Protein AF-0000000082581586 (afdb_homodimer)

Foldseek 3Di:
DDPPCVVCVLVVLLCVLCVDPLLLVVQVVQVVVVWDFLVVSCVVVVDDSVVSVVSVVSCVVSVQKDWDDDPPTTIIHGDDPVVVVVSCVVPVD/DDPPCVVCVLVVLLCVLCVDPLLLVVQVVQVVVVWDFLVVSCVVVVDDSVVSVVSVVSCVVSVQKDWDDDPPTTIIHGDDPVVVVVSCVVPVD

InterPro domains:
  IPR001845 HTH ArsR-type DNA-binding domain [PR00778] (15-30)
  IPR001845 HTH ArsR-type DNA-binding domain [PR00778] (48-63)
  IPR001845 HTH ArsR-type DNA-binding domain [PR00778] (63-78)
  IPR001845 HTH ArsR-type DNA-binding domain [PS50987] (3-93)
  IPR001845 HTH ArsR-type DNA-binding domain [SM00418] (13-92)
  IPR011991 ArsR-like helix-turn-helix domain [cd00090] (15-92)
  IPR036388 Winged helix-like DNA-binding domain superfamily [G3DSA:1.10.10.10] (2-93)
  IPR036390 Winged helix DNA-binding domain superfamily [SSF46785] (7-91)
  IPR051011 Metal-responsive transcriptional regulator [PTHR43132] (7-91)

Radius of gyration: 18.27 Å; Cα contacts (8 Å, |Δi|>4): 268; chains: 2; bounding box: 28×52×46 Å

Organism: NCBI:txid2716538

Sequence (186 aa):
MDKDFSKYNESAELLKVLAHPVRLCIVRGLLENGGCNVSHMQDCLDIPQSTISQHLQRLRSAGIVEGNRNGLEIYYTVSNEKVIRIIKELFDNMDKDFSKYNESAELLKVLAHPVRLCIVRGLLENGGCNVSHMQDCLDIPQSTISQHLQRLRSAGIVEGNRNGLEIYYTVSNEKVIRIIKELFDN

Secondary structure (DSSP, 8-state):
--S-GGGGHHHHHHHHHH-SHHHHHHHHHHHHHT-EEHHHHHHHH-S-HHHHHHHHHHHHHTTSEEEEEETTEEEEEE--HHHHHHHHHHHT-/--S-GGGGHHHHHHHHHH-SHHHHHHHHHHHHHT-EEHHHHHHHH-S-HHHHHHHHHHHHHTTSEEEEEETTEEEEEE--HHHHHHHHHHHT-

Solvent-accessible surface area (backbone atoms only — not comparable to full-atom values): 9992 Å² total; per-residue (Å²): 96,73,60,63,44,72,78,30,41,66,58,14,50,50,30,42,67,46,31,31,30,65,50,42,46,49,54,51,33,22,60,76,60,71,28,49,36,65,68,58,48,31,73,41,50,73,50,59,62,71,57,52,49,52,50,49,50,54,35,35,75,65,52,41,33,43,74,42,78,54,90,95,41,51,39,32,32,75,65,30,68,60,56,53,53,42,51,40,51,71,68,74,98,97,74,61,62,44,71,78,30,44,64,59,15,50,48,30,43,66,47,32,30,29,65,50,42,45,50,52,50,35,24,61,76,60,72,28,50,36,66,69,59,48,31,74,42,51,74,50,61,62,70,57,52,50,50,52,49,49,52,36,35,75,65,52,41,32,42,72,43,78,54,89,97,40,50,38,33,31,75,66,30,68,61,56,54,53,41,49,39,51,70,70,75,98

Nearest PDB structures (foldseek):
  1u2w-assembly2_C  TM=9.405E-01  e=2.078E-05  Staphylococcus aureus
  2kko-assembly1_B  TM=8.777E-01  e=7.321E-06  Mycobacterium tuberculosis variant bovis
  3f72-assembly1_B  TM=8.541E-01  e=9.503E-06  Staphylococcus aureus
  3gw2-assembly1_A-2  TM=8.755E-01  e=1.500E-05  Mycobacterium tuberculosis variant bovis AF2122/97
  1u2w-assembly1_B  TM=8.603E-01  e=2.368E-05  Staphylococcus aureus

Structure (mmCIF, N/CA/C/O backbone):
data_AF-0000000082581586-model_v1
#
loop_
_entity.id
_entity.type
_entity.pdbx_description
1 polymer 'Winged helix-turn-helix transcriptional regulator'
#
loop_
_atom_site.group_PDB
_atom_site.id
_atom_site.type_symbol
_atom_site.label_atom_id
_atom_site.label_alt_id
_atom_site.label_comp_id
_atom_site.label_asym_id
_atom_site.label_entity_id
_atom_site.label_seq_id
_atom_site.pdbx_PDB_ins_code
_atom_site.Cartn_x
_atom_site.Cartn_y
_atom_site.Cartn_z
_atom_site.occupancy
_atom_site.B_iso_or_equiv
_atom_site.auth_seq_id
_atom_site.auth_comp_id
_atom_site.auth_asym_id
_atom_site.auth_atom_id
_atom_site.pdbx_PDB_model_num
ATOM 1 N N . MET A 1 1 ? 2.344 20.844 -0.016 1 60.38 1 MET A N 1
ATOM 2 C CA . MET A 1 1 ? 1.322 19.859 -0.379 1 60.38 1 MET A CA 1
ATOM 3 C C . MET A 1 1 ? 0.52 20.344 -1.586 1 60.38 1 MET A C 1
ATOM 5 O O . MET A 1 1 ? 0.178 21.516 -1.686 1 60.38 1 MET A O 1
ATOM 9 N N . ASP A 1 2 ? 0.656 19.609 -2.668 1 63.53 2 ASP A N 1
ATOM 10 C CA . ASP A 1 2 ? -0.061 20.047 -3.867 1 63.53 2 ASP A CA 1
ATOM 11 C C . ASP A 1 2 ? -1.488 19.5 -3.875 1 63.53 2 ASP A C 1
ATOM 13 O O . ASP A 1 2 ? -1.736 18.391 -3.416 1 63.53 2 ASP A O 1
ATOM 17 N N . LYS A 1 3 ? -2.426 20.344 -4.109 1 70.69 3 LYS A N 1
ATOM 18 C CA . LYS A 1 3 ? -3.865 20.094 -4.145 1 70.69 3 LYS A CA 1
ATOM 19 C C . LYS A 1 3 ? -4.234 19.172 -5.297 1 70.69 3 LYS A C 1
ATOM 21 O O . LYS A 1 3 ? -5.383 18.734 -5.406 1 70.69 3 LYS A O 1
ATOM 26 N N . ASP A 1 4 ? -3.203 18.938 -6.066 1 82.31 4 ASP A N 1
ATOM 27 C CA . ASP A 1 4 ? -3.523 18.047 -7.18 1 82.31 4 ASP A CA 1
ATOM 28 C C . ASP A 1 4 ? -3.33 16.594 -6.785 1 82.31 4 ASP A C 1
ATOM 30 O O . ASP A 1 4 ? -2.281 16 -7.059 1 82.31 4 ASP A O 1
ATOM 34 N N . PHE A 1 5 ? -4.488 15.984 -6.254 1 85.38 5 PHE A N 1
ATOM 35 C CA . PHE A 1 5 ? -4.445 14.617 -5.738 1 85.38 5 PHE A CA 1
ATOM 36 C C . PHE A 1 5 ? -4.355 13.609 -6.879 1 85.38 5 PHE A C 1
ATOM 38 O O . PHE A 1 5 ? -4.051 12.438 -6.652 1 85.38 5 PHE A O 1
ATOM 45 N N . SER A 1 6 ? -4.574 14.086 -8.062 1 87.06 6 SER A N 1
ATOM 46 C CA . SER A 1 6 ? -4.574 13.172 -9.195 1 87.06 6 SER A CA 1
ATOM 47 C C . SER A 1 6 ? -3.197 12.562 -9.422 1 87.06 6 SER A C 1
ATOM 49 O O . SER A 1 6 ? -3.08 11.461 -9.961 1 87.06 6 SER A O 1
ATOM 51 N N . LYS A 1 7 ? -2.211 13.242 -8.977 1 90.12 7 LYS A N 1
ATOM 52 C CA . LYS A 1 7 ? -0.853 12.734 -9.156 1 90.12 7 LYS A CA 1
ATOM 53 C C . LYS A 1 7 ? -0.597 11.516 -8.281 1 90.12 7 LYS A C 1
ATOM 55 O O . LYS A 1 7 ? 0.355 10.766 -8.516 1 90.12 7 LYS A O 1
ATOM 60 N N . TYR A 1 8 ? -1.507 11.359 -7.297 1 94.25 8 TYR A N 1
ATOM 61 C CA . TYR A 1 8 ? -1.312 10.281 -6.34 1 94.25 8 TYR A CA 1
ATOM 62 C C . TYR A 1 8 ? -2.184 9.078 -6.688 1 94.25 8 TYR A C 1
ATOM 64 O O . TYR A 1 8 ? -2.066 8.016 -6.066 1 94.25 8 TYR A O 1
ATOM 72 N N . ASN A 1 9 ? -2.998 9.156 -7.688 1 95.25 9 ASN A N 1
ATOM 73 C CA . ASN A 1 9 ? -3.99 8.133 -8 1 95.25 9 ASN A CA 1
ATOM 74 C C . ASN A 1 9 ? -3.332 6.816 -8.398 1 95.25 9 ASN A C 1
ATOM 76 O O . ASN A 1 9 ? -3.754 5.75 -7.953 1 95.25 9 ASN A O 1
ATOM 80 N N . GLU A 1 10 ? -2.385 6.961 -9.195 1 94.62 10 GLU A N 1
ATOM 81 C CA . GLU A 1 10 ? -1.723 5.75 -9.672 1 94.62 10 GLU A CA 1
ATOM 82 C C . GLU A 1 10 ? -1.057 5.004 -8.516 1 94.62 10 GLU A C 1
ATOM 84 O O . GLU A 1 10 ? -1.183 3.781 -8.406 1 94.62 10 GLU A O 1
ATOM 89 N N . SER A 1 11 ? -0.369 5.758 -7.676 1 96.06 11 SER A N 1
ATOM 90 C CA . SER A 1 11 ? 0.289 5.16 -6.52 1 96.06 11 SER A CA 1
ATOM 91 C C . SER A 1 11 ? -0.729 4.574 -5.547 1 96.06 11 SER A C 1
ATOM 93 O O . SER A 1 11 ? -0.52 3.49 -4.996 1 96.06 11 SER A O 1
ATOM 95 N N . ALA A 1 12 ? -1.816 5.281 -5.359 1 97.44 12 ALA A N 1
ATOM 96 C CA . ALA A 1 12 ? -2.869 4.793 -4.477 1 97.44 12 ALA A CA 1
ATOM 97 C C . ALA A 1 12 ? -3.457 3.484 -4.992 1 97.44 12 ALA A C 1
ATOM 99 O O . ALA A 1 12 ? -3.684 2.551 -4.219 1 97.44 12 ALA A O 1
ATOM 100 N N . GLU A 1 13 ? -3.668 3.412 -6.234 1 97.19 13 GLU A N 1
ATOM 101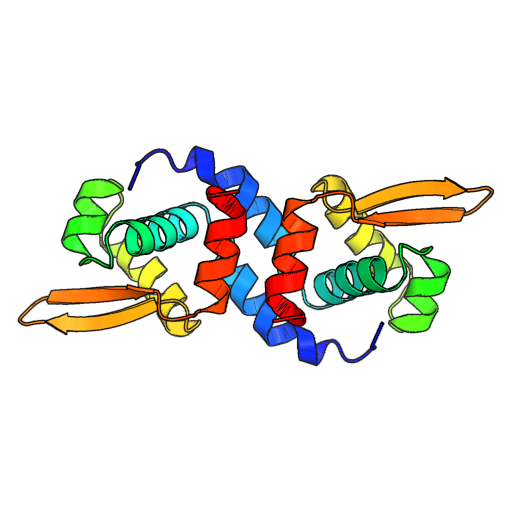 C CA . GLU A 1 13 ? -4.215 2.197 -6.828 1 97.19 13 GLU A CA 1
ATOM 102 C C . GLU A 1 13 ? -3.238 1.032 -6.699 1 97.19 13 GLU A C 1
ATOM 104 O O . GLU A 1 13 ? -3.639 -0.088 -6.379 1 97.19 13 GLU A O 1
ATOM 109 N N . LEU A 1 14 ? -2.01 1.3 -6.969 1 97.44 14 LEU A N 1
ATOM 110 C CA . LEU A 1 14 ? -0.965 0.289 -6.836 1 97.44 14 LEU A CA 1
ATOM 111 C C . LEU A 1 14 ? -0.952 -0.295 -5.426 1 97.44 14 LEU A C 1
ATOM 113 O O . LEU A 1 14 ? -0.955 -1.516 -5.254 1 97.44 14 LEU A O 1
ATOM 117 N N . LEU A 1 15 ? -0.984 0.606 -4.457 1 98.19 15 LEU A N 1
ATOM 118 C CA . LEU A 1 15 ? -0.977 0.175 -3.064 1 98.19 15 LEU A CA 1
ATOM 119 C C . LEU A 1 15 ? -2.26 -0.576 -2.721 1 98.19 15 LEU A C 1
ATOM 121 O O . LEU A 1 15 ? -2.23 -1.549 -1.964 1 98.19 15 LEU A O 1
ATOM 125 N N . LYS A 1 16 ? -3.334 -0.118 -3.26 1 98.19 16 LYS A N 1
ATOM 126 C CA . LYS A 1 16 ? -4.621 -0.76 -3.021 1 98.19 16 LYS A CA 1
ATOM 127 C C . LYS A 1 16 ? -4.602 -2.219 -3.465 1 98.19 16 LYS A C 1
ATOM 129 O O . LYS A 1 16 ? -5.062 -3.102 -2.738 1 98.19 16 LYS A O 1
ATOM 134 N N . VAL A 1 17 ? -4.086 -2.467 -4.562 1 98.44 17 VAL A N 1
ATOM 135 C CA . VAL A 1 17 ? -4.039 -3.818 -5.109 1 98.44 17 VAL A CA 1
ATOM 136 C C . VAL A 1 17 ? -3.072 -4.676 -4.297 1 98.44 17 VAL A C 1
ATOM 138 O O . VAL A 1 17 ? -3.344 -5.848 -4.035 1 98.44 17 VAL A O 1
ATOM 141 N N . LEU A 1 18 ? -2.006 -4.121 -3.826 1 98.19 18 LEU A N 1
ATOM 142 C CA . LEU A 1 18 ? -0.993 -4.844 -3.064 1 98.19 18 LEU A CA 1
ATOM 143 C C . LEU A 1 18 ? -1.478 -5.125 -1.646 1 98.19 18 LEU A C 1
ATOM 145 O O . LEU A 1 18 ? -0.959 -6.02 -0.976 1 98.19 18 LEU A O 1
ATOM 149 N N . ALA A 1 19 ? -2.467 -4.281 -1.214 1 98.31 19 ALA A N 1
ATOM 150 C CA . ALA A 1 19 ? -2.877 -4.285 0.188 1 98.31 19 ALA A CA 1
ATOM 151 C C . ALA A 1 19 ? -3.75 -5.5 0.499 1 98.31 19 ALA A C 1
ATOM 153 O O . ALA A 1 19 ? -4.887 -5.355 0.956 1 98.31 19 ALA A O 1
ATOM 154 N N . HIS A 1 20 ? -3.262 -6.605 0.336 1 97.5 20 HIS A N 1
ATOM 155 C CA . HIS A 1 20 ? -3.867 -7.914 0.572 1 97.5 20 HIS A CA 1
ATOM 156 C C . HIS A 1 20 ? -2.818 -8.945 0.969 1 97.5 20 HIS A C 1
ATOM 158 O O . HIS A 1 20 ? -1.812 -9.109 0.275 1 97.5 20 HIS A O 1
ATOM 164 N N . PRO A 1 21 ? -3.049 -9.641 2.094 1 96.31 21 PRO A N 1
ATOM 165 C CA . PRO A 1 21 ? -2.008 -10.539 2.598 1 96.31 21 PRO A CA 1
ATOM 166 C C . PRO A 1 21 ? -1.616 -11.617 1.589 1 96.31 21 PRO A C 1
ATOM 168 O O . PRO A 1 21 ? -0.427 -11.891 1.403 1 96.31 21 PRO A O 1
ATOM 171 N N . VAL A 1 22 ? -2.555 -12.188 0.943 1 95.06 22 VAL A N 1
ATOM 172 C CA . VAL A 1 22 ? -2.285 -13.25 -0.018 1 95.06 22 VAL A CA 1
ATOM 173 C C . VAL A 1 22 ? -1.51 -12.688 -1.208 1 95.06 22 VAL A C 1
ATOM 175 O O . VAL A 1 22 ? -0.556 -13.312 -1.685 1 95.06 22 VAL A O 1
ATOM 178 N N . ARG A 1 23 ? -1.917 -11.539 -1.644 1 97.06 23 ARG A N 1
ATOM 179 C CA . ARG A 1 23 ? -1.232 -10.938 -2.785 1 97.06 23 ARG A CA 1
ATOM 180 C C . ARG A 1 23 ? 0.194 -10.539 -2.418 1 97.06 23 ARG A C 1
ATOM 182 O O . ARG A 1 23 ? 1.106 -10.656 -3.24 1 97.06 23 ARG A O 1
ATOM 189 N N . LEU A 1 24 ? 0.346 -10.047 -1.252 1 96.62 24 LEU A N 1
ATOM 190 C CA . LEU A 1 24 ? 1.703 -9.766 -0.795 1 96.62 24 LEU A CA 1
ATOM 191 C C . LEU A 1 24 ? 2.547 -11.039 -0.777 1 96.62 24 LEU A C 1
ATOM 193 O O . LEU A 1 24 ? 3.709 -11.023 -1.185 1 96.62 24 LEU A O 1
ATOM 197 N N . CYS A 1 25 ? 1.987 -12.086 -0.293 1 95 25 CYS A N 1
ATOM 198 C CA . CYS A 1 25 ? 2.66 -13.383 -0.25 1 95 25 CYS A CA 1
ATOM 199 C C . CYS A 1 25 ? 3.041 -13.844 -1.65 1 95 25 CYS A C 1
ATOM 201 O O . CYS A 1 25 ? 4.176 -14.266 -1.883 1 95 25 CYS A O 1
ATOM 203 N N . ILE A 1 26 ? 2.139 -13.711 -2.533 1 95.62 26 ILE A N 1
ATOM 204 C CA . ILE A 1 26 ? 2.359 -14.125 -3.916 1 95.62 26 ILE A CA 1
ATOM 205 C C . ILE A 1 26 ? 3.498 -13.305 -4.52 1 95.62 26 ILE A C 1
ATOM 207 O O . ILE A 1 26 ? 4.438 -13.859 -5.09 1 95.62 26 ILE A O 1
ATOM 211 N N . VAL A 1 27 ? 3.434 -12.039 -4.395 1 96.88 27 VAL A N 1
ATOM 212 C CA . VAL A 1 27 ? 4.414 -11.141 -5 1 96.88 27 VAL A CA 1
ATOM 213 C C . VAL A 1 27 ? 5.793 -11.406 -4.402 1 96.88 27 VAL A C 1
ATOM 215 O O . VAL A 1 27 ? 6.785 -11.508 -5.133 1 96.88 27 VAL A O 1
ATOM 218 N N . ARG A 1 28 ? 5.82 -11.523 -3.148 1 95.25 28 ARG A N 1
ATOM 219 C CA . ARG A 1 28 ? 7.098 -11.812 -2.5 1 95.25 28 ARG A CA 1
ATOM 220 C C . ARG A 1 28 ? 7.656 -13.156 -2.963 1 95.25 28 ARG A C 1
ATOM 222 O O . ARG A 1 28 ? 8.852 -13.273 -3.244 1 95.25 28 ARG A O 1
ATOM 229 N N . GLY A 1 29 ? 6.824 -14.141 -2.988 1 93.25 29 GLY A N 1
ATOM 230 C CA . GLY A 1 29 ? 7.23 -15.445 -3.473 1 93.25 29 GLY A CA 1
ATOM 231 C C . GLY A 1 29 ? 7.785 -15.414 -4.887 1 93.25 29 GLY A C 1
ATOM 232 O O . GLY A 1 29 ? 8.789 -16.062 -5.18 1 93.25 29 GLY A O 1
ATOM 233 N N . LEU A 1 30 ? 7.121 -14.688 -5.73 1 95.81 30 LEU A N 1
ATOM 234 C CA . LEU A 1 30 ? 7.586 -14.547 -7.105 1 95.81 30 LEU A CA 1
ATOM 235 C C . LEU A 1 30 ? 8.969 -13.906 -7.148 1 95.81 30 LEU A C 1
ATOM 237 O O . LEU A 1 30 ? 9.82 -14.32 -7.941 1 95.81 30 LEU A O 1
ATOM 241 N N . LEU A 1 31 ? 9.172 -12.953 -6.352 1 95 31 LEU A N 1
ATOM 242 C CA . LEU A 1 31 ? 10.461 -12.281 -6.305 1 95 31 LEU A CA 1
ATOM 243 C C . LEU A 1 31 ? 11.555 -13.227 -5.816 1 95 31 LEU A C 1
ATOM 245 O O . LEU A 1 31 ? 12.648 -13.25 -6.371 1 95 31 LEU A O 1
ATOM 249 N N . GLU A 1 32 ? 11.266 -13.953 -4.836 1 92.56 32 GLU A N 1
ATOM 250 C CA . GLU A 1 32 ? 12.242 -14.844 -4.215 1 92.56 32 GLU A CA 1
ATOM 251 C C . GLU A 1 32 ? 12.625 -15.984 -5.156 1 92.56 32 GLU A C 1
ATOM 253 O O . GLU A 1 32 ? 13.766 -16.453 -5.133 1 92.56 32 GLU A O 1
ATOM 258 N N . ASN A 1 33 ? 11.688 -16.359 -6 1 92.25 33 ASN A N 1
ATOM 259 C CA . ASN A 1 33 ? 11.914 -17.531 -6.84 1 92.25 33 ASN A CA 1
ATOM 260 C C . ASN A 1 33 ? 12.203 -17.141 -8.289 1 92.25 33 ASN A C 1
ATOM 262 O O . ASN A 1 33 ? 12.469 -18 -9.125 1 92.25 33 ASN A O 1
ATOM 266 N N . GLY A 1 34 ? 12.148 -15.867 -8.531 1 93.44 34 GLY A N 1
ATOM 267 C CA . GLY A 1 34 ? 12.344 -15.406 -9.898 1 93.44 34 GLY A CA 1
ATOM 268 C C . GLY A 1 34 ? 11.141 -15.648 -10.789 1 93.44 34 GLY A C 1
ATOM 269 O O . GLY A 1 34 ? 11.258 -15.609 -12.016 1 93.44 34 GLY A O 1
ATOM 270 N N . GLY A 1 35 ? 10.086 -16.031 -10.227 1 94.75 35 GLY A N 1
ATOM 271 C CA . GLY A 1 35 ? 8.867 -16.312 -10.969 1 94.75 35 GLY A CA 1
ATOM 272 C C . GLY A 1 35 ? 8.406 -17.75 -10.828 1 94.75 35 GLY A C 1
ATOM 273 O O . GLY A 1 35 ? 9.172 -18.609 -10.367 1 94.75 35 GLY A O 1
ATOM 274 N N . CYS A 1 36 ? 7.176 -17.969 -11.102 1 93.38 36 CYS A N 1
ATOM 275 C CA . CYS A 1 36 ? 6.66 -19.328 -11.109 1 93.38 36 CYS A CA 1
ATOM 276 C C . CYS A 1 36 ? 5.285 -19.391 -11.758 1 93.38 36 CYS A C 1
ATOM 278 O O . CYS A 1 36 ? 4.734 -18.375 -12.156 1 93.38 36 CYS A O 1
ATOM 280 N N . ASN A 1 37 ? 4.812 -20.672 -11.93 1 93.81 37 ASN A N 1
ATOM 281 C CA . ASN A 1 37 ? 3.49 -20.859 -12.523 1 93.81 37 ASN A CA 1
ATOM 282 C C . ASN A 1 37 ? 2.42 -21.062 -11.453 1 93.81 37 ASN A C 1
ATOM 284 O O . ASN A 1 37 ? 2.732 -21.125 -10.258 1 93.81 37 ASN A O 1
ATOM 288 N N . VAL A 1 38 ? 1.129 -21 -11.898 1 92.62 38 VAL A N 1
ATOM 289 C CA . VAL A 1 38 ? -0.018 -21.062 -11 1 92.62 38 VAL A CA 1
ATOM 290 C C . VAL A 1 38 ? 0.022 -22.375 -10.219 1 92.62 38 VAL A C 1
ATOM 292 O O . VAL A 1 38 ? -0.25 -22.391 -9.016 1 92.62 38 VAL A O 1
ATOM 295 N N . SER A 1 39 ? 0.378 -23.469 -10.883 1 89.94 39 SER A N 1
ATOM 296 C CA . SER A 1 39 ? 0.414 -24.766 -10.234 1 89.94 39 SER A CA 1
ATOM 297 C C . SER A 1 39 ? 1.385 -24.781 -9.062 1 89.94 39 SER A C 1
ATOM 299 O O . SER A 1 39 ? 1.07 -25.312 -7.992 1 89.94 39 SER A O 1
ATOM 301 N N . HIS A 1 40 ? 2.467 -24.219 -9.273 1 90.38 40 HIS A N 1
ATOM 302 C CA . HIS A 1 40 ? 3.457 -24.125 -8.203 1 90.38 40 HIS A CA 1
ATOM 303 C C . HIS A 1 40 ? 2.938 -23.281 -7.043 1 90.38 40 HIS A C 1
ATOM 305 O O . HIS A 1 40 ? 3.111 -23.656 -5.879 1 90.38 40 HIS A O 1
ATOM 311 N N . MET A 1 41 ? 2.295 -22.156 -7.332 1 91.56 41 MET A N 1
ATOM 312 C CA . MET A 1 41 ? 1.736 -21.297 -6.297 1 91.56 41 MET A CA 1
ATOM 313 C C . MET A 1 41 ? 0.678 -22.031 -5.484 1 91.56 41 MET A C 1
ATOM 315 O O . MET A 1 41 ? 0.627 -21.906 -4.258 1 91.56 41 MET A O 1
ATOM 319 N N . GLN A 1 42 ? -0.13 -22.766 -6.191 1 89.31 42 GLN A N 1
ATOM 320 C CA . GLN A 1 42 ? -1.193 -23.516 -5.543 1 89.31 42 GLN A CA 1
ATOM 321 C C . GLN A 1 42 ? -0.622 -24.516 -4.543 1 89.31 42 GLN A C 1
ATOM 323 O O . GLN A 1 42 ? -1.134 -24.656 -3.432 1 89.31 42 GLN A O 1
ATOM 328 N N . ASP A 1 43 ? 0.389 -25.203 -4.941 1 86.94 43 ASP A N 1
ATOM 329 C CA . ASP A 1 43 ? 1.04 -26.188 -4.098 1 86.94 43 ASP A CA 1
ATOM 330 C C . ASP A 1 43 ? 1.645 -25.547 -2.852 1 86.94 43 ASP A C 1
ATOM 332 O O . ASP A 1 43 ? 1.645 -26.156 -1.775 1 86.94 43 ASP A O 1
ATOM 336 N N . CYS A 1 44 ? 2.035 -24.297 -3.018 1 85.19 44 CYS A N 1
ATOM 337 C CA . CYS A 1 44 ? 2.736 -23.625 -1.935 1 85.19 44 CYS A CA 1
ATOM 338 C C . CYS A 1 44 ? 1.75 -22.938 -0.989 1 85.19 44 CYS A C 1
ATOM 340 O O . CYS A 1 44 ? 1.945 -22.953 0.228 1 85.19 44 CYS A O 1
ATOM 342 N N . LEU A 1 45 ? 0.691 -22.312 -1.449 1 88.19 45 LEU A N 1
ATOM 343 C CA . LEU A 1 45 ? -0.184 -21.453 -0.664 1 88.19 45 LEU A CA 1
ATOM 344 C C . LEU A 1 45 ? -1.373 -22.234 -0.118 1 88.19 45 LEU A C 1
ATOM 346 O O . LEU A 1 45 ? -2.037 -21.781 0.82 1 88.19 45 LEU A O 1
ATOM 350 N N . ASP A 1 46 ? -1.681 -23.375 -0.606 1 87.75 46 ASP A N 1
ATOM 351 C CA . ASP A 1 46 ? -2.803 -24.219 -0.203 1 87.75 46 ASP A CA 1
ATOM 352 C C . ASP A 1 46 ? -4.125 -23.453 -0.318 1 87.75 46 ASP A C 1
ATOM 354 O O . ASP A 1 46 ? -4.918 -23.438 0.624 1 87.75 46 ASP A O 1
ATOM 358 N N . ILE A 1 47 ? -4.309 -22.672 -1.271 1 89.62 47 ILE A N 1
ATOM 359 C CA . ILE A 1 47 ? -5.543 -21.984 -1.623 1 89.62 47 ILE A CA 1
ATOM 360 C C . ILE A 1 47 ? -6.02 -22.438 -3 1 89.62 47 ILE A C 1
ATOM 362 O O . ILE A 1 47 ? -5.219 -22.906 -3.816 1 89.62 47 ILE A O 1
ATOM 366 N N . PRO A 1 48 ? -7.309 -22.422 -3.1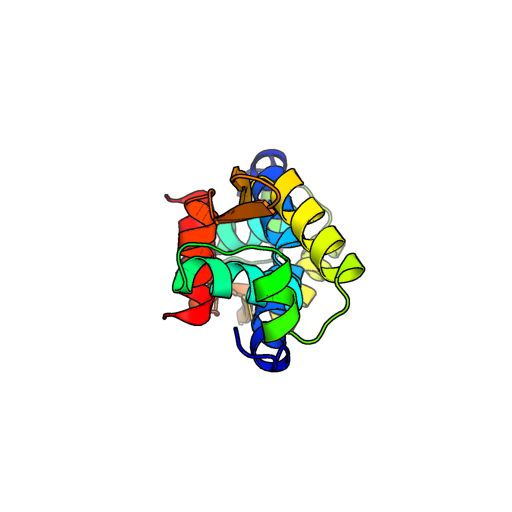78 1 93.12 48 PRO A N 1
ATOM 367 C CA . PRO A 1 48 ? -7.852 -22.891 -4.457 1 93.12 48 PRO A CA 1
ATOM 368 C C . PRO A 1 48 ? -7.25 -22.156 -5.652 1 93.12 48 PRO A C 1
ATOM 370 O O . PRO A 1 48 ? -6.938 -20.969 -5.566 1 93.12 48 PRO A O 1
ATOM 373 N N . GLN A 1 49 ? -7.133 -22.844 -6.746 1 93.44 49 GLN A N 1
ATOM 374 C CA . GLN A 1 49 ? -6.574 -22.312 -7.98 1 93.44 49 GLN A CA 1
ATOM 375 C C . GLN A 1 49 ? -7.383 -21.125 -8.477 1 93.44 49 GLN A C 1
ATOM 377 O O . GLN A 1 49 ? -6.816 -20.156 -9 1 93.44 49 GLN A O 1
ATOM 382 N N . SER A 1 50 ? -8.648 -21.219 -8.406 1 95.56 50 SER A N 1
ATOM 383 C CA . SER A 1 50 ? -9.5 -20.125 -8.859 1 95.56 50 SER A CA 1
ATOM 384 C C . SER A 1 50 ? -9.172 -18.828 -8.125 1 95.56 50 SER A C 1
ATOM 386 O O . SER A 1 50 ? -9.172 -17.75 -8.719 1 95.56 50 SER A O 1
ATOM 388 N N . THR A 1 51 ? -8.891 -18.891 -6.812 1 95.56 51 THR A N 1
ATOM 389 C CA . THR A 1 51 ? -8.555 -17.734 -5.988 1 95.56 51 THR A CA 1
ATOM 390 C C . THR A 1 51 ? -7.199 -17.156 -6.391 1 95.56 51 THR A C 1
ATOM 392 O O . THR A 1 51 ? -7.055 -15.938 -6.523 1 95.56 51 THR A O 1
ATOM 395 N N . ILE A 1 52 ? -6.301 -18.016 -6.594 1 95.31 52 ILE A N 1
ATOM 396 C CA . ILE A 1 52 ? -4.977 -17.578 -7.031 1 95.31 52 ILE A CA 1
ATOM 397 C C . ILE A 1 52 ? -5.086 -16.859 -8.367 1 95.31 52 ILE A C 1
ATOM 399 O O . ILE A 1 52 ? -4.496 -15.781 -8.547 1 95.31 52 ILE A O 1
ATOM 403 N N . SER A 1 53 ? -5.859 -17.422 -9.258 1 95.06 53 SER A N 1
ATOM 404 C CA . SER A 1 53 ? -6.035 -16.828 -10.578 1 95.06 53 SER A CA 1
ATOM 405 C C . SER A 1 53 ? -6.66 -15.438 -10.477 1 95.06 53 SER A C 1
ATOM 407 O O . SER A 1 53 ? -6.27 -14.516 -11.211 1 95.06 53 SER A O 1
ATOM 409 N N . GLN A 1 54 ? -7.562 -15.32 -9.617 1 97.12 54 GLN A N 1
ATOM 410 C CA . GLN A 1 54 ? -8.211 -14.031 -9.414 1 97.12 54 GLN A CA 1
ATOM 411 C C . GLN A 1 54 ? -7.211 -12.992 -8.906 1 97.12 54 GLN A C 1
ATOM 413 O O . GLN A 1 54 ? -7.191 -11.859 -9.391 1 97.12 54 GLN A O 1
ATOM 418 N N . HIS A 1 55 ? -6.434 -13.375 -7.926 1 97.69 55 HIS A N 1
ATOM 419 C CA . HIS A 1 55 ? -5.418 -12.469 -7.406 1 97.69 55 HIS A CA 1
ATOM 420 C C . HIS A 1 55 ? -4.406 -12.094 -8.484 1 97.69 55 HIS A C 1
ATOM 422 O O . HIS A 1 55 ? -4.031 -10.93 -8.617 1 97.69 55 HIS A O 1
ATOM 428 N N . LEU A 1 56 ? -3.992 -13.078 -9.227 1 97.38 56 LEU A N 1
ATOM 429 C CA . LEU A 1 56 ? -3.033 -12.836 -10.305 1 97.38 56 LEU A CA 1
ATOM 430 C C . LEU A 1 56 ? -3.611 -11.898 -11.352 1 97.38 56 LEU A C 1
ATOM 432 O O . LEU A 1 56 ? -2.896 -11.055 -11.898 1 97.38 56 LEU A O 1
ATOM 436 N N . GLN A 1 57 ? -4.852 -12.094 -11.656 1 97.56 57 GLN A N 1
ATOM 437 C CA . GLN A 1 57 ? -5.516 -11.195 -12.594 1 97.56 57 GLN A CA 1
ATOM 438 C C . GLN A 1 57 ? -5.48 -9.758 -12.102 1 97.56 57 GLN A C 1
ATOM 440 O O . GLN A 1 57 ? -5.188 -8.836 -12.867 1 97.56 57 GLN A O 1
ATOM 445 N N . ARG A 1 58 ? -5.789 -9.531 -10.891 1 98.19 58 ARG A N 1
ATOM 446 C CA . ARG A 1 58 ? -5.754 -8.203 -10.297 1 98.19 58 ARG A CA 1
ATOM 447 C C . ARG A 1 58 ? -4.34 -7.625 -10.32 1 98.19 58 ARG A C 1
ATOM 449 O O . ARG A 1 58 ? -4.148 -6.457 -10.672 1 98.19 58 ARG A O 1
ATOM 456 N N . LEU A 1 59 ? -3.414 -8.43 -9.977 1 98.44 59 LEU A N 1
ATOM 457 C CA . LEU A 1 59 ? -2.018 -8.008 -9.953 1 98.44 59 LEU A CA 1
ATOM 458 C C . LEU A 1 59 ? -1.537 -7.66 -11.359 1 98.44 59 LEU A C 1
ATOM 460 O O . LEU A 1 59 ? -0.845 -6.656 -11.555 1 98.44 59 LEU A O 1
ATOM 464 N N . ARG A 1 60 ? -1.945 -8.469 -12.297 1 97.5 60 ARG A N 1
ATOM 465 C CA . ARG A 1 60 ? -1.563 -8.234 -13.688 1 97.5 60 ARG A CA 1
ATOM 466 C C . ARG A 1 60 ? -2.217 -6.965 -14.219 1 97.5 60 ARG A C 1
ATOM 468 O O . ARG A 1 60 ? -1.562 -6.152 -14.883 1 97.5 60 ARG A O 1
ATOM 475 N N . SER A 1 61 ? -3.498 -6.758 -13.922 1 97.5 61 SER A N 1
ATOM 476 C CA . SER A 1 61 ? -4.242 -5.59 -14.383 1 97.5 61 SER A CA 1
ATOM 477 C C . SER A 1 61 ? -3.65 -4.301 -13.82 1 97.5 61 SER A C 1
ATOM 479 O O . SER A 1 61 ? -3.705 -3.254 -14.469 1 97.5 61 SER A O 1
ATOM 481 N N . ALA A 1 62 ? -3.072 -4.41 -12.68 1 97.31 62 ALA A N 1
ATOM 482 C CA . ALA A 1 62 ? -2.475 -3.248 -12.023 1 97.31 62 ALA A CA 1
ATOM 483 C C . ALA A 1 62 ? -1.032 -3.043 -12.477 1 97.31 62 ALA A C 1
ATOM 485 O O . ALA A 1 62 ? -0.346 -2.137 -12 1 97.31 62 ALA A O 1
ATOM 486 N N . GLY A 1 63 ? -0.57 -3.896 -13.352 1 97.19 63 GLY A N 1
ATOM 487 C CA . GLY A 1 63 ? 0.78 -3.775 -13.875 1 97.19 63 GLY A CA 1
ATOM 488 C C . GLY A 1 63 ? 1.846 -4.23 -12.898 1 97.19 63 GLY A C 1
ATOM 489 O O . GLY A 1 63 ? 3.006 -3.832 -13.008 1 97.19 63 GLY A O 1
ATOM 490 N N . ILE A 1 64 ? 1.543 -5.051 -11.992 1 98.19 64 ILE A N 1
ATOM 491 C CA . ILE A 1 64 ? 2.453 -5.484 -10.938 1 98.19 64 ILE A CA 1
ATOM 492 C C . ILE A 1 64 ? 3.201 -6.738 -11.383 1 98.19 64 ILE A C 1
ATOM 494 O O . ILE A 1 64 ? 4.418 -6.836 -11.219 1 98.19 64 ILE A O 1
ATOM 498 N N . VAL A 1 65 ? 2.477 -7.672 -11.992 1 98.25 65 VAL A N 1
ATOM 499 C CA . VAL A 1 65 ? 3.096 -8.891 -12.5 1 98.25 65 VAL A CA 1
ATOM 500 C C . VAL A 1 65 ? 2.824 -9.031 -13.992 1 98.25 65 VAL A C 1
ATOM 502 O O . VAL A 1 65 ? 1.925 -8.375 -14.531 1 98.25 65 VAL A O 1
ATOM 505 N N . GLU A 1 66 ? 3.613 -9.789 -14.578 1 97.94 66 GLU A N 1
ATOM 506 C CA . GLU A 1 66 ? 3.408 -10.172 -15.977 1 97.94 66 GLU A CA 1
ATOM 507 C C . GLU A 1 66 ? 3.42 -11.688 -16.141 1 97.94 66 GLU A C 1
ATOM 509 O O . GLU A 1 66 ? 4.129 -12.391 -15.414 1 97.94 66 GLU A O 1
ATOM 514 N N . GLY A 1 67 ? 2.533 -12.133 -16.984 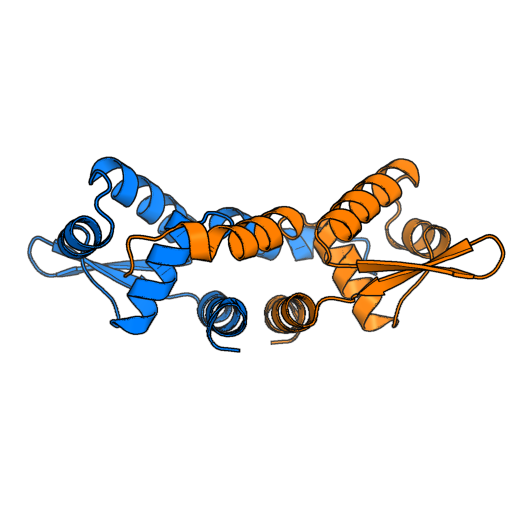1 96.12 67 GLY A N 1
ATOM 515 C CA . GLY A 1 67 ? 2.457 -13.547 -17.312 1 96.12 67 GLY A CA 1
ATOM 516 C C . GLY A 1 67 ? 2.93 -13.852 -18.719 1 96.12 67 GLY A C 1
ATOM 517 O O . GLY A 1 67 ? 2.479 -13.227 -19.688 1 96.12 67 GLY A O 1
ATOM 518 N N . ASN A 1 68 ? 3.949 -14.727 -18.812 1 94.19 68 ASN A N 1
ATOM 519 C CA . ASN A 1 68 ? 4.449 -15.172 -20.109 1 94.19 68 ASN A CA 1
ATOM 520 C C . ASN A 1 68 ? 4.148 -16.641 -20.344 1 94.19 68 ASN A C 1
ATOM 522 O O . ASN A 1 68 ? 4.414 -17.484 -19.484 1 94.19 68 ASN A O 1
ATOM 526 N N . ARG A 1 69 ? 3.572 -16.844 -21.516 1 91.69 69 ARG A N 1
ATOM 527 C CA . ARG A 1 69 ? 3.209 -18.219 -21.828 1 91.69 69 ARG A CA 1
ATOM 528 C C . ARG A 1 69 ? 4.445 -19.047 -22.156 1 91.69 69 ARG A C 1
ATOM 530 O O . ARG A 1 69 ? 5.293 -18.625 -22.953 1 91.69 69 ARG A O 1
ATOM 537 N N . ASN A 1 70 ? 4.641 -20.031 -21.438 1 85.88 70 ASN A N 1
ATOM 538 C CA . ASN A 1 70 ? 5.676 -21.016 -21.703 1 85.88 70 ASN A CA 1
ATOM 539 C C . ASN A 1 70 ? 5.074 -22.406 -21.938 1 85.88 70 ASN A C 1
ATOM 541 O O . ASN A 1 70 ? 4.863 -23.172 -21 1 85.88 70 ASN A O 1
ATOM 545 N N . GLY A 1 71 ? 5.02 -22.797 -23.172 1 88.44 71 GLY A N 1
ATOM 546 C CA . GLY A 1 71 ? 4.32 -24.047 -23.453 1 88.44 71 GLY A CA 1
ATOM 547 C C . GLY A 1 71 ? 2.85 -24 -23.078 1 88.44 71 GLY A C 1
ATOM 548 O O . GLY A 1 71 ? 2.111 -23.125 -23.547 1 88.44 71 GLY A O 1
ATOM 549 N N . LEU A 1 72 ? 2.398 -24.891 -22.188 1 87.12 72 LEU A N 1
ATOM 550 C CA . LEU A 1 72 ? 1.006 -25.016 -21.766 1 87.12 72 LEU A CA 1
ATOM 551 C C . LEU A 1 72 ? 0.753 -24.234 -20.484 1 87.12 72 LEU A C 1
ATOM 553 O O . LEU A 1 72 ? -0.378 -24.188 -20 1 87.12 72 LEU A O 1
ATOM 557 N N . GLU A 1 73 ? 1.826 -23.641 -19.984 1 88.5 73 GLU A N 1
ATOM 558 C CA . GLU A 1 73 ? 1.664 -22.953 -18.703 1 88.5 73 GLU A CA 1
ATOM 559 C C . GLU A 1 73 ? 2.055 -21.484 -18.812 1 88.5 73 GLU A C 1
ATOM 561 O O . GLU A 1 73 ? 2.832 -21.109 -19.688 1 88.5 73 GLU A O 1
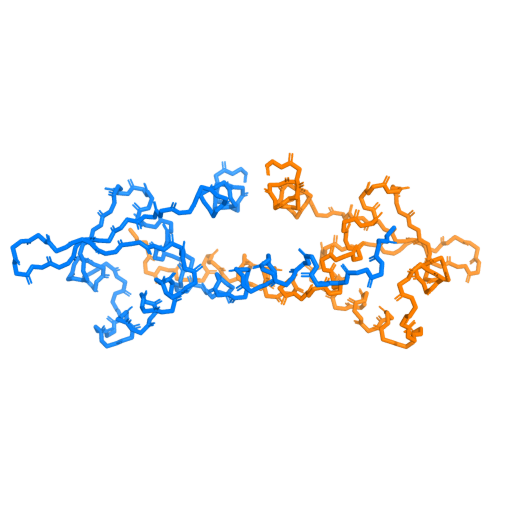ATOM 566 N N . ILE A 1 74 ? 1.427 -20.719 -17.953 1 94.5 74 ILE A N 1
ATOM 567 C CA . ILE A 1 74 ? 1.795 -19.297 -17.844 1 94.5 74 ILE A CA 1
ATOM 568 C C . ILE A 1 74 ? 2.775 -19.109 -16.703 1 94.5 74 ILE A C 1
ATOM 570 O O . ILE A 1 74 ? 2.551 -19.609 -15.594 1 94.5 74 ILE A O 1
ATOM 574 N N . TYR A 1 75 ? 3.896 -18.422 -17.062 1 95.75 75 TYR A N 1
ATOM 575 C CA . TYR A 1 75 ? 4.922 -18.125 -16.078 1 95.75 75 TYR A CA 1
ATOM 576 C C . TYR A 1 75 ? 4.855 -16.656 -15.656 1 95.75 75 TYR A C 1
ATOM 578 O O . TYR A 1 75 ? 4.961 -15.766 -16.5 1 95.75 75 TYR A O 1
ATOM 586 N N . TYR A 1 76 ? 4.699 -16.469 -14.281 1 97.5 76 TYR A N 1
ATOM 587 C CA . TYR A 1 76 ? 4.5 -15.117 -13.773 1 97.5 76 TYR A CA 1
ATOM 588 C C . TYR A 1 76 ? 5.777 -14.578 -13.141 1 97.5 76 TYR A C 1
ATOM 590 O O . TYR A 1 76 ? 6.492 -15.305 -12.453 1 97.5 76 TYR A O 1
ATOM 598 N N . THR A 1 77 ? 6.059 -13.297 -13.406 1 97.75 77 THR A N 1
ATOM 599 C CA . THR A 1 77 ? 7.148 -12.555 -12.781 1 97.75 77 THR A CA 1
ATOM 600 C C . THR A 1 77 ? 6.684 -11.164 -12.352 1 97.75 77 THR A C 1
ATOM 602 O O . THR A 1 77 ? 5.672 -10.664 -12.844 1 97.75 77 THR A O 1
ATOM 605 N N . VAL A 1 78 ? 7.402 -10.656 -11.375 1 97.94 78 VAL A N 1
ATOM 606 C CA . VAL A 1 78 ? 7.129 -9.281 -10.984 1 97.94 78 VAL A CA 1
ATOM 607 C C . VAL A 1 78 ? 7.793 -8.32 -11.969 1 97.94 78 VAL A C 1
ATOM 609 O O . VAL A 1 78 ? 9 -8.406 -12.211 1 97.94 78 VAL A O 1
ATOM 612 N N . SER A 1 79 ? 6.977 -7.43 -12.523 1 96.06 79 SER A N 1
ATOM 613 C CA . SER A 1 79 ? 7.48 -6.594 -13.609 1 96.06 79 SER A CA 1
ATOM 614 C C . SER A 1 79 ? 7.582 -5.133 -13.18 1 96.06 79 SER A C 1
ATOM 616 O O . SER A 1 79 ? 8.219 -4.324 -13.852 1 96.06 79 SER A O 1
ATOM 618 N N . ASN A 1 80 ? 7.051 -4.738 -12.156 1 96.5 80 ASN A N 1
ATOM 619 C CA . ASN A 1 80 ? 7.027 -3.355 -11.688 1 96.5 80 ASN A CA 1
ATOM 620 C C . ASN A 1 80 ? 8.172 -3.072 -10.719 1 96.5 80 ASN A C 1
ATOM 622 O O . ASN A 1 80 ? 8.164 -3.57 -9.586 1 96.5 80 ASN A O 1
ATOM 626 N N . GLU A 1 81 ? 9.086 -2.242 -11.133 1 95.69 81 GLU A N 1
ATOM 627 C CA . GLU A 1 81 ? 10.281 -1.965 -10.344 1 95.69 81 GLU A CA 1
ATOM 628 C C . GLU A 1 81 ? 9.93 -1.284 -9.023 1 95.69 81 GLU A C 1
ATOM 630 O O . GLU A 1 81 ? 10.57 -1.527 -8 1 95.69 81 GLU A O 1
ATOM 635 N N . LYS A 1 82 ? 8.992 -0.424 -9.07 1 95.88 82 LYS A N 1
ATOM 636 C CA . LYS A 1 82 ? 8.57 0.253 -7.848 1 95.88 82 LYS A CA 1
ATOM 637 C C . LYS A 1 82 ? 8.031 -0.745 -6.824 1 95.88 82 LYS A C 1
ATOM 639 O O . LYS A 1 82 ? 8.352 -0.655 -5.637 1 95.88 82 LYS A O 1
ATOM 644 N N . VAL A 1 83 ? 7.25 -1.689 -7.281 1 97.19 83 VAL A N 1
ATOM 645 C CA . VAL A 1 83 ? 6.691 -2.719 -6.41 1 97.19 83 VAL A CA 1
ATOM 646 C C . VAL A 1 83 ? 7.82 -3.562 -5.82 1 97.19 83 VAL A C 1
ATOM 648 O O . VAL A 1 83 ? 7.789 -3.91 -4.637 1 97.19 83 VAL A O 1
ATOM 651 N N . ILE A 1 84 ? 8.789 -3.867 -6.652 1 97.06 84 ILE A N 1
ATOM 652 C CA . ILE A 1 84 ? 9.938 -4.645 -6.184 1 97.06 84 ILE A CA 1
ATOM 653 C C . ILE A 1 84 ? 10.594 -3.934 -5.004 1 97.06 84 ILE A C 1
ATOM 655 O O . ILE A 1 84 ? 10.867 -4.555 -3.973 1 97.06 84 ILE A O 1
ATOM 659 N N . ARG A 1 85 ? 10.758 -2.664 -5.102 1 96 85 ARG A N 1
ATOM 660 C CA . ARG A 1 85 ? 11.398 -1.891 -4.039 1 96 85 ARG A CA 1
ATOM 661 C C . ARG A 1 85 ? 10.5 -1.797 -2.812 1 96 85 ARG A C 1
ATOM 663 O O . ARG A 1 85 ? 10.977 -1.882 -1.679 1 96 85 ARG A O 1
ATOM 670 N N . ILE A 1 86 ? 9.242 -1.651 -3.025 1 96.88 86 ILE A N 1
ATOM 671 C CA . ILE A 1 86 ? 8.289 -1.556 -1.923 1 96.88 86 ILE A CA 1
ATOM 672 C C . ILE A 1 86 ? 8.281 -2.863 -1.133 1 96.88 86 ILE A C 1
ATOM 674 O O . ILE A 1 86 ? 8.328 -2.85 0.1 1 96.88 86 ILE A O 1
ATOM 678 N N . ILE A 1 87 ? 8.289 -3.98 -1.863 1 96.62 87 ILE A N 1
ATOM 679 C CA . ILE A 1 87 ? 8.281 -5.289 -1.216 1 96.62 87 ILE A CA 1
ATOM 680 C C . ILE A 1 87 ? 9.57 -5.48 -0.424 1 96.62 87 ILE A C 1
ATOM 682 O O . ILE A 1 87 ? 9.555 -6.008 0.69 1 96.62 87 ILE A O 1
ATOM 686 N N . LYS A 1 88 ? 10.602 -5.043 -0.975 1 94.88 88 LYS A N 1
ATOM 687 C CA . LYS A 1 88 ? 11.883 -5.125 -0.272 1 94.88 88 LYS A CA 1
ATOM 688 C C . LYS A 1 88 ? 11.852 -4.32 1.022 1 94.88 88 LYS A C 1
ATOM 690 O O . LYS A 1 88 ? 12.367 -4.766 2.051 1 94.88 88 LYS A O 1
ATOM 695 N N . GLU A 1 89 ? 11.289 -3.145 0.968 1 94.19 89 GLU A N 1
ATOM 696 C CA . GLU A 1 89 ? 11.18 -2.309 2.16 1 94.19 89 GLU A CA 1
ATOM 697 C C . GLU A 1 89 ? 10.266 -2.949 3.201 1 94.19 89 GLU A C 1
ATOM 699 O O . GLU A 1 89 ? 10.508 -2.826 4.406 1 94.19 89 GLU A O 1
ATOM 704 N N . LEU A 1 90 ? 9.242 -3.633 2.736 1 94.44 90 LEU A N 1
ATOM 705 C CA . LEU A 1 90 ? 8.258 -4.219 3.639 1 94.44 90 LEU A CA 1
ATOM 706 C C . LEU A 1 90 ? 8.828 -5.445 4.344 1 94.44 90 LEU A C 1
ATOM 708 O O . LEU A 1 90 ? 8.539 -5.68 5.52 1 94.44 90 LEU A O 1
ATOM 712 N N . PHE A 1 91 ? 9.719 -6.164 3.637 1 92.56 91 PHE A N 1
ATOM 713 C CA . PHE A 1 91 ? 9.992 -7.488 4.184 1 92.56 91 PHE A CA 1
ATOM 714 C C . PHE A 1 91 ? 11.492 -7.715 4.324 1 92.56 91 PHE A C 1
ATOM 716 O O . PHE A 1 91 ? 11.922 -8.648 5.012 1 92.56 91 PHE A O 1
ATOM 723 N N . ASP A 1 92 ? 12.336 -7.035 3.68 1 84.31 92 ASP A N 1
ATOM 724 C CA . ASP A 1 92 ? 13.766 -7.297 3.699 1 84.31 92 ASP A CA 1
ATOM 725 C C . ASP A 1 92 ? 14.508 -6.262 4.543 1 84.31 92 ASP A C 1
ATOM 727 O O . ASP A 1 92 ? 15.719 -6.363 4.734 1 84.31 92 ASP A O 1
ATOM 731 N N . ASN A 1 93 ? 13.836 -5.238 4.988 1 73.38 93 ASN A N 1
ATOM 732 C CA . ASN A 1 93 ? 14.484 -4.242 5.832 1 73.38 93 ASN A CA 1
ATOM 733 C C . ASN A 1 93 ? 13.906 -4.234 7.242 1 73.38 93 ASN A C 1
ATOM 735 O O . ASN A 1 93 ? 12.75 -4.605 7.445 1 73.38 93 ASN A O 1
ATOM 739 N N . MET B 1 1 ? 7.25 -19.781 -0.725 1 61.59 1 MET B N 1
ATOM 740 C CA . MET B 1 1 ? 6.035 -19.109 -0.281 1 61.59 1 MET B CA 1
ATOM 741 C C . MET B 1 1 ? 5.453 -19.781 0.953 1 61.59 1 MET B C 1
ATOM 743 O O . MET B 1 1 ? 5.434 -21.016 1.041 1 61.59 1 MET B O 1
ATOM 747 N N . ASP B 1 2 ? 5.449 -19.062 2.068 1 63.84 2 ASP B N 1
ATOM 748 C CA . ASP B 1 2 ? 4.93 -19.688 3.279 1 63.84 2 ASP B CA 1
ATOM 749 C C . ASP B 1 2 ? 3.422 -19.469 3.404 1 63.84 2 ASP B C 1
ATOM 751 O O . ASP B 1 2 ? 2.9 -18.438 2.977 1 63.84 2 ASP B O 1
ATOM 755 N N . LYS B 1 3 ? 2.705 -20.516 3.725 1 71.69 3 LYS B N 1
ATOM 756 C CA . LYS B 1 3 ? 1.255 -20.594 3.871 1 71.69 3 LYS B CA 1
ATOM 757 C C . LYS B 1 3 ? 0.775 -19.766 5.059 1 71.69 3 LYS B C 1
ATOM 759 O O . LYS B 1 3 ? -0.43 -19.625 5.273 1 71.69 3 LYS B O 1
ATOM 764 N N . ASP B 1 4 ? 1.789 -19.266 5.723 1 82.62 4 ASP B N 1
ATOM 765 C CA . ASP B 1 4 ? 1.361 -18.469 6.867 1 82.62 4 ASP B CA 1
ATOM 766 C C . ASP B 1 4 ? 1.173 -17 6.477 1 82.62 4 ASP B C 1
ATOM 768 O O . ASP B 1 4 ? 2.066 -16.188 6.68 1 82.62 4 ASP B O 1
ATOM 772 N N . PHE B 1 5 ? -0.124 -16.688 6.035 1 85.88 5 PHE B N 1
ATOM 773 C CA . PHE B 1 5 ? -0.444 -15.367 5.523 1 85.88 5 PHE B CA 1
ATOM 774 C C . PHE B 1 5 ? -0.517 -14.352 6.656 1 85.88 5 PHE B C 1
ATOM 776 O O . PHE B 1 5 ? -0.512 -13.141 6.418 1 85.88 5 PHE B O 1
ATOM 783 N N . SER B 1 6 ? -0.536 -14.852 7.852 1 87.31 6 SER B N 1
ATOM 784 C CA . SER B 1 6 ? -0.677 -13.953 8.992 1 87.31 6 SER B CA 1
ATOM 785 C C . SER B 1 6 ? 0.529 -13.031 9.125 1 87.31 6 SER B C 1
ATOM 787 O O . SER B 1 6 ? 0.416 -11.922 9.656 1 87.31 6 SER B O 1
ATOM 789 N N . LYS B 1 7 ? 1.616 -13.453 8.602 1 90.31 7 LYS B N 1
ATOM 790 C CA . LYS B 1 7 ? 2.826 -12.641 8.688 1 90.31 7 LYS B CA 1
ATOM 791 C C . LYS B 1 7 ? 2.719 -11.406 7.805 1 90.31 7 LYS B C 1
ATOM 793 O O . LYS B 1 7 ? 3.486 -10.453 7.969 1 90.31 7 LYS B O 1
ATOM 798 N N . TYR B 1 8 ? 1.723 -11.477 6.898 1 94.31 8 TYR B N 1
ATOM 799 C CA . TYR B 1 8 ? 1.586 -10.391 5.934 1 94.31 8 TYR B CA 1
ATOM 800 C C . TYR B 1 8 ? 0.477 -9.43 6.348 1 94.31 8 TYR B C 1
ATOM 802 O O . TYR B 1 8 ? 0.294 -8.383 5.727 1 94.31 8 TYR B O 1
ATOM 810 N N . ASN B 1 9 ? -0.224 -9.695 7.41 1 95.31 9 ASN B N 1
ATOM 811 C CA . ASN B 1 9 ? -1.408 -8.938 7.797 1 95.31 9 ASN B CA 1
ATOM 812 C C . ASN B 1 9 ? -1.058 -7.5 8.156 1 95.31 9 ASN B C 1
ATOM 814 O O . ASN B 1 9 ? -1.744 -6.566 7.742 1 95.31 9 ASN B O 1
ATOM 818 N N . GLU B 1 10 ? -0.053 -7.402 8.891 1 94.62 10 GLU B N 1
ATOM 819 C CA . GLU B 1 10 ? 0.334 -6.062 9.32 1 94.62 10 GLU B CA 1
ATOM 820 C C . GLU B 1 10 ? 0.728 -5.191 8.133 1 94.62 10 GLU B C 1
ATOM 822 O O . GLU B 1 10 ? 0.308 -4.035 8.039 1 94.62 10 GLU B O 1
ATOM 827 N N . SER B 1 11 ? 1.523 -5.77 7.242 1 96 11 SER B N 1
ATOM 828 C CA . SER B 1 11 ? 1.944 -5.043 6.047 1 96 11 SER B CA 1
ATOM 829 C C . SER B 1 11 ? 0.756 -4.723 5.148 1 96 11 SER B C 1
ATOM 831 O O . SER B 1 11 ? 0.667 -3.627 4.594 1 96 11 SER B O 1
ATOM 833 N N . ALA B 1 12 ? -0.141 -5.668 5.035 1 97.38 12 ALA B N 1
ATOM 834 C CA . ALA B 1 12 ? -1.336 -5.449 4.223 1 97.38 12 ALA B CA 1
ATOM 835 C C . ALA B 1 12 ? -2.184 -4.312 4.785 1 97.38 12 ALA B C 1
ATOM 837 O O . ALA B 1 12 ? -2.676 -3.469 4.035 1 97.38 12 ALA B O 1
ATOM 838 N N . GLU B 1 13 ? -2.322 -4.285 6.031 1 97.19 13 GLU B N 1
ATOM 839 C CA . GLU B 1 13 ? -3.102 -3.23 6.672 1 97.19 13 GLU B CA 1
ATOM 840 C C . GLU B 1 13 ? -2.441 -1.866 6.488 1 97.19 13 GLU B C 1
ATOM 842 O O . GLU B 1 13 ? -3.119 -0.876 6.203 1 97.19 13 GLU B O 1
ATOM 847 N N . LEU B 1 14 ? -1.176 -1.831 6.676 1 97.38 14 LEU B N 1
ATOM 848 C CA . LEU B 1 14 ? -0.412 -0.603 6.48 1 97.38 14 LEU B CA 1
ATOM 849 C C . LEU B 1 14 ? -0.63 -0.046 5.078 1 97.38 14 LEU B C 1
ATOM 851 O O . LEU B 1 14 ? -0.933 1.139 4.914 1 97.38 14 LEU B O 1
ATOM 855 N N . LEU B 1 15 ? -0.518 -0.936 4.105 1 98.19 15 LEU B N 1
ATOM 856 C CA . LEU B 1 15 ? -0.706 -0.529 2.715 1 98.19 15 LEU B CA 1
ATOM 857 C C . LEU B 1 15 ? -2.148 -0.104 2.465 1 98.19 15 LEU B C 1
ATOM 859 O O . LEU B 1 15 ? -2.4 0.842 1.714 1 98.19 15 LEU B O 1
ATOM 863 N N . LYS B 1 16 ? -3.037 -0.796 3.068 1 98.19 16 LYS B N 1
ATOM 864 C CA . LYS B 1 16 ? -4.453 -0.48 2.922 1 98.19 16 LYS B CA 1
ATOM 865 C C . LYS B 1 16 ? -4.746 0.948 3.375 1 98.19 16 LYS B C 1
ATOM 867 O O . LYS B 1 16 ? -5.449 1.69 2.686 1 98.19 16 LYS B O 1
ATOM 872 N N . VAL B 1 17 ? -4.238 1.321 4.438 1 98.44 17 VAL B N 1
ATOM 873 C CA . VAL B 1 17 ? -4.477 2.648 4.992 1 98.44 17 VAL B CA 1
ATOM 874 C C . VAL B 1 17 ? -3.799 3.705 4.125 1 98.44 17 VAL B C 1
ATOM 876 O O . VAL B 1 17 ? -4.359 4.777 3.891 1 98.44 17 VAL B O 1
ATOM 879 N N . LEU B 1 18 ? -2.664 3.41 3.582 1 98.19 18 LEU B N 1
ATOM 880 C CA . LEU B 1 18 ? -1.901 4.344 2.76 1 98.19 18 LEU B CA 1
ATOM 881 C C . LEU B 1 18 ? -2.531 4.488 1.378 1 98.19 18 LEU B C 1
ATOM 883 O O . LEU B 1 18 ? -2.287 5.477 0.682 1 98.19 18 LEU B O 1
ATOM 887 N N . ALA B 1 19 ? -3.32 3.424 1.005 1 98.31 19 ALA B N 1
ATOM 888 C CA . ALA B 1 19 ? -3.814 3.322 -0.366 1 98.31 19 ALA B CA 1
ATOM 889 C C . ALA B 1 19 ? -4.969 4.289 -0.606 1 98.31 19 ALA B C 1
ATOM 891 O O . ALA B 1 19 ? -6.059 3.879 -1.008 1 98.31 19 ALA B O 1
ATOM 892 N N . HIS B 1 20 ? -4.742 5.492 -0.464 1 97.5 20 HIS B N 1
ATOM 893 C CA . HIS B 1 20 ? -5.656 6.613 -0.643 1 97.5 20 HIS B CA 1
ATOM 894 C C . HIS B 1 20 ? -4.914 7.867 -1.096 1 97.5 20 HIS B C 1
ATOM 896 O O . HIS B 1 20 ? -3.938 8.273 -0.464 1 97.5 20 HIS B O 1
ATOM 902 N N . PRO B 1 21 ? -5.379 8.477 -2.197 1 96.19 21 PRO B N 1
ATOM 903 C CA . PRO B 1 21 ? -4.621 9.594 -2.764 1 96.19 21 PRO B CA 1
ATOM 904 C C . PRO B 1 21 ? -4.43 10.742 -1.771 1 96.19 21 PRO B C 1
ATOM 906 O O . PRO B 1 21 ? -3.33 11.289 -1.663 1 96.19 21 PRO B O 1
ATOM 909 N N . VAL B 1 22 ? -5.43 11.086 -1.062 1 94.94 22 VAL B N 1
ATOM 910 C CA . VAL B 1 22 ? -5.355 12.188 -0.112 1 94.94 22 VAL B CA 1
ATOM 911 C C . VAL B 1 22 ? -4.395 11.836 1.02 1 94.94 22 VAL B C 1
ATOM 913 O O . VAL B 1 22 ? -3.582 12.672 1.437 1 94.94 22 VAL B O 1
ATOM 916 N N . ARG B 1 23 ? -4.484 10.609 1.467 1 97 23 ARG B N 1
ATOM 917 C CA . ARG B 1 23 ? -3.602 10.195 2.555 1 97 23 ARG B CA 1
ATOM 918 C C . ARG B 1 23 ? -2.15 10.141 2.092 1 97 23 ARG B C 1
ATOM 920 O O . ARG B 1 23 ? -1.238 10.477 2.852 1 97 23 ARG B O 1
ATOM 927 N N . LEU B 1 24 ? -1.972 9.703 0.905 1 96.62 24 LEU B N 1
ATOM 928 C CA . LEU B 1 24 ? -0.62 9.75 0.357 1 96.62 24 LEU B CA 1
ATOM 929 C C . LEU B 1 24 ? -0.105 11.18 0.296 1 96.62 24 LEU B C 1
ATOM 931 O O . LEU B 1 24 ? 1.054 11.445 0.625 1 96.62 24 LEU B O 1
ATOM 935 N N . CYS B 1 25 ? -0.921 12.07 -0.135 1 94.94 25 CYS B N 1
ATOM 936 C CA . CYS B 1 25 ? -0.578 13.484 -0.211 1 94.94 25 CYS B CA 1
ATOM 937 C C . CYS B 1 25 ? -0.225 14.031 1.166 1 94.94 25 CYS B C 1
ATOM 939 O O . CYS B 1 25 ? 0.792 14.711 1.326 1 94.94 25 CYS B O 1
ATOM 941 N N . ILE B 1 26 ? -1.013 13.695 2.107 1 95.5 26 ILE B N 1
ATOM 942 C CA . ILE B 1 26 ? -0.804 14.156 3.477 1 95.5 26 ILE B CA 1
ATOM 943 C C . ILE B 1 26 ? 0.534 13.633 3.998 1 95.5 26 ILE B C 1
ATOM 945 O O . ILE B 1 26 ? 1.349 14.406 4.512 1 95.5 26 ILE B O 1
ATOM 949 N N . VAL B 1 27 ? 0.767 12.391 3.85 1 96.88 27 VAL B N 1
ATOM 950 C CA . VAL B 1 27 ? 1.969 11.758 4.383 1 96.88 27 VAL B CA 1
ATOM 951 C C . VAL B 1 27 ? 3.205 12.336 3.697 1 96.88 27 VAL B C 1
ATOM 953 O O . VAL B 1 27 ? 4.188 12.672 4.359 1 96.88 27 VAL B O 1
ATOM 956 N N . ARG B 1 28 ? 3.121 12.445 2.449 1 95.19 28 ARG B N 1
ATOM 957 C CA . ARG B 1 28 ? 4.242 13.023 1.719 1 95.19 28 ARG B CA 1
ATOM 958 C C . ARG B 1 28 ? 4.496 14.461 2.156 1 95.19 28 ARG B C 1
ATOM 960 O O . ARG B 1 28 ? 5.645 14.859 2.357 1 95.19 28 ARG B O 1
ATOM 967 N N . GLY B 1 29 ? 3.461 15.211 2.242 1 93.12 29 GLY B N 1
ATOM 968 C CA . GLY B 1 29 ? 3.578 16.578 2.711 1 93.12 29 GLY B CA 1
ATOM 969 C C . GLY B 1 29 ? 4.219 16.688 4.082 1 93.12 29 GLY B C 1
ATOM 970 O O . GLY B 1 29 ? 5.055 17.562 4.316 1 93.12 29 GLY B O 1
ATOM 971 N N . LEU B 1 30 ? 3.805 15.836 4.957 1 95.75 30 LEU B N 1
ATOM 972 C CA . LEU B 1 30 ? 4.383 15.82 6.297 1 95.75 30 LEU B CA 1
ATOM 973 C C . LEU B 1 30 ? 5.879 15.539 6.242 1 95.75 30 LEU B C 1
ATOM 975 O O . LEU B 1 30 ? 6.66 16.141 6.977 1 95.75 30 LEU B O 1
ATOM 979 N N . LEU B 1 31 ? 6.23 14.648 5.43 1 95 31 LEU B N 1
ATOM 980 C CA . LEU B 1 31 ? 7.641 14.297 5.289 1 95 31 LEU B CA 1
ATOM 981 C C . LEU B 1 31 ? 8.438 15.477 4.734 1 95 31 LEU B C 1
ATOM 983 O O . LEU B 1 31 ? 9.539 15.766 5.211 1 95 31 LEU B O 1
ATOM 987 N N . GLU B 1 32 ? 7.934 16.109 3.793 1 92.56 32 GLU B N 1
ATOM 988 C CA . GLU B 1 32 ? 8.625 17.203 3.115 1 92.56 32 GLU B CA 1
ATOM 989 C C . GLU B 1 32 ? 8.789 18.406 4.039 1 92.56 32 GLU B C 1
ATOM 991 O O . GLU B 1 32 ? 9.781 19.141 3.939 1 92.56 32 GLU B O 1
ATOM 996 N N . ASN B 1 33 ? 7.852 18.547 4.953 1 92.12 33 ASN B N 1
ATOM 997 C CA . ASN B 1 33 ? 7.848 19.75 5.781 1 92.12 33 ASN B CA 1
ATOM 998 C C . ASN B 1 33 ? 8.305 19.453 7.203 1 92.12 33 ASN B C 1
ATOM 1000 O O . ASN B 1 33 ? 8.422 20.359 8.031 1 92.12 33 ASN B O 1
ATOM 1004 N N . GLY B 1 34 ? 8.57 18.203 7.449 1 93.44 34 GLY B N 1
ATOM 1005 C CA . GLY B 1 34 ? 8.961 17.812 8.789 1 93.44 34 GLY B CA 1
ATOM 1006 C C . GLY B 1 34 ? 7.797 17.766 9.766 1 93.44 34 GLY B C 1
ATOM 1007 O O . GLY B 1 34 ? 7.996 17.766 10.977 1 93.44 34 GLY B O 1
ATOM 1008 N N . GLY B 1 35 ? 6.656 17.891 9.273 1 94.75 35 GLY B N 1
ATOM 1009 C CA . GLY B 1 35 ? 5.457 17.875 10.094 1 94.75 35 GLY B CA 1
ATOM 1010 C C . GLY B 1 35 ? 4.656 19.156 10 1 94.75 35 GLY B C 1
ATOM 1011 O O . GLY B 1 35 ? 5.16 20.172 9.508 1 94.75 35 GLY B O 1
ATOM 1012 N N . CYS B 1 36 ? 3.424 19.078 10.367 1 93.31 36 CYS B N 1
ATOM 1013 C CA . CYS B 1 36 ? 2.602 20.281 10.414 1 93.31 36 CYS B CA 1
ATOM 1014 C C . CYS B 1 36 ? 1.294 20.031 11.156 1 93.31 36 CYS B C 1
ATOM 1016 O O . CYS B 1 36 ? 1.03 18.891 11.578 1 93.31 36 CYS B O 1
ATOM 1018 N N . ASN B 1 37 ? 0.544 21.141 11.359 1 93.81 37 ASN B N 1
ATOM 1019 C CA . ASN B 1 37 ? -0.741 21.016 12.039 1 93.81 37 ASN B CA 1
ATOM 1020 C C . ASN B 1 37 ? -1.896 20.953 11.047 1 93.81 37 ASN B C 1
ATOM 1022 O O . ASN B 1 37 ? -1.692 21.094 9.844 1 93.81 37 ASN B O 1
ATOM 1026 N N . VAL B 1 38 ? -3.107 20.594 11.594 1 92.62 38 VAL B N 1
ATOM 1027 C CA . VAL B 1 38 ? -4.297 20.375 10.773 1 92.62 38 VAL B CA 1
ATOM 1028 C C . VAL B 1 38 ? -4.621 21.656 9.992 1 92.62 38 VAL B C 1
ATOM 1030 O O . VAL B 1 38 ? -4.965 21.594 8.812 1 92.62 38 VAL B O 1
ATOM 1033 N N . SER B 1 39 ? -4.488 22.812 10.633 1 89.88 39 SER B N 1
ATOM 1034 C CA . SER B 1 39 ? -4.805 24.078 9.992 1 89.88 39 SER B CA 1
ATOM 1035 C C . SER B 1 39 ? -3.943 24.312 8.758 1 89.88 39 SER B C 1
ATOM 1037 O O . SER B 1 39 ? -4.441 24.75 7.719 1 89.88 39 SER B O 1
ATOM 1039 N N . HIS B 1 40 ? -2.75 24.031 8.906 1 90.19 40 HIS B N 1
ATOM 1040 C CA . HIS B 1 40 ? -1.836 24.172 7.773 1 90.19 40 HIS B CA 1
ATOM 1041 C C . HIS B 1 40 ? -2.215 23.219 6.645 1 90.19 40 HIS B C 1
ATOM 1043 O O . HIS B 1 40 ? -2.211 23.609 5.473 1 90.19 40 HIS B O 1
ATOM 1049 N N . MET B 1 41 ? -2.553 21.969 6.957 1 91.44 41 MET B N 1
ATOM 1050 C CA . MET B 1 41 ? -2.955 20.984 5.953 1 91.44 41 MET B CA 1
ATOM 1051 C C . MET B 1 41 ? -4.207 21.453 5.215 1 91.44 41 MET B C 1
ATOM 1053 O O . MET B 1 41 ? -4.305 21.297 3.994 1 91.44 41 MET B O 1
ATOM 1057 N N . GLN B 1 42 ? -5.125 21.953 5.98 1 89.12 42 GLN B N 1
ATOM 1058 C CA . GLN B 1 42 ? -6.375 22.438 5.406 1 89.12 42 GLN B CA 1
ATOM 1059 C C . GLN B 1 42 ? -6.125 23.547 4.383 1 89.12 42 GLN B C 1
ATOM 1061 O O . GLN B 1 42 ? -6.723 23.547 3.305 1 89.12 42 GLN B O 1
ATOM 1066 N N . ASP B 1 43 ? -5.277 24.438 4.723 1 86.5 43 ASP B N 1
ATOM 1067 C CA . ASP B 1 43 ? -4.938 25.562 3.848 1 86.5 43 ASP B CA 1
ATOM 1068 C C . ASP B 1 43 ? -4.277 25.078 2.561 1 86.5 43 ASP B C 1
ATOM 1070 O O . ASP B 1 43 ? -4.488 25.656 1.491 1 86.5 43 ASP B O 1
ATOM 1074 N N . CYS B 1 44 ? -3.59 23.953 2.684 1 84.69 44 CYS B N 1
ATOM 1075 C CA . CYS B 1 44 ? -2.822 23.453 1.551 1 84.69 44 CYS B CA 1
ATOM 1076 C C . CYS B 1 44 ? -3.678 22.547 0.668 1 84.69 44 CYS B C 1
ATOM 1078 O O . CYS B 1 44 ? -3.568 22.594 -0.558 1 84.69 44 CYS B O 1
ATOM 1080 N N . LEU B 1 45 ? -4.527 21.688 1.199 1 87.81 45 LEU B N 1
ATOM 1081 C CA . LEU B 1 45 ? -5.227 20.625 0.468 1 87.81 45 LEU B CA 1
ATOM 1082 C C . LEU B 1 45 ? -6.602 21.109 0.009 1 87.81 45 LEU B C 1
ATOM 1084 O O . LEU B 1 45 ? -7.199 20.516 -0.888 1 87.81 45 LEU B O 1
ATOM 1088 N N . ASP B 1 46 ? -7.133 22.156 0.527 1 87.5 46 ASP B N 1
ATOM 1089 C CA . ASP B 1 46 ? -8.453 22.688 0.208 1 87.5 46 ASP B CA 1
ATOM 1090 C C . ASP B 1 46 ? -9.539 21.641 0.411 1 87.5 46 ASP B C 1
ATOM 1092 O O . ASP B 1 46 ? -10.375 21.422 -0.473 1 87.5 46 ASP B O 1
ATOM 1096 N N . ILE B 1 47 ? -9.469 20.844 1.349 1 89.44 47 ILE B N 1
ATOM 1097 C CA . ILE B 1 47 ? -10.461 19.875 1.787 1 89.44 47 ILE B CA 1
ATOM 1098 C C . ILE B 1 47 ? -10.945 20.234 3.193 1 89.44 47 ILE B C 1
ATOM 1100 O O . ILE B 1 47 ? -10.227 20.875 3.957 1 89.44 47 ILE B O 1
ATOM 1104 N N . PRO B 1 48 ? -12.164 19.922 3.455 1 93 48 PRO B N 1
ATOM 1105 C CA . PRO B 1 48 ? -12.719 20.266 4.77 1 93 48 PRO B CA 1
ATOM 1106 C C . PRO B 1 48 ? -11.883 19.703 5.922 1 93 48 PRO B C 1
ATOM 1108 O O . PRO B 1 48 ? -11.312 18.625 5.801 1 93 48 PRO B O 1
ATOM 1111 N N . GLN B 1 49 ? -11.883 20.406 7.004 1 93.44 49 GLN B N 1
ATOM 1112 C CA . GLN B 1 49 ? -11.125 20.031 8.195 1 93.44 49 GLN B CA 1
ATOM 1113 C C . GLN B 1 49 ? -11.594 18.672 8.734 1 93.44 49 GLN B C 1
ATOM 1115 O O . GLN B 1 49 ? -10.789 17.875 9.211 1 93.44 49 GLN B O 1
ATOM 1120 N N . SER B 1 50 ? -12.844 18.484 8.742 1 95.5 50 SER B N 1
ATOM 1121 C CA . SER B 1 50 ? -13.383 17.219 9.242 1 95.5 50 SER B CA 1
ATOM 1122 C C . SER B 1 50 ? -12.812 16.031 8.477 1 95.5 50 SER B C 1
ATOM 1124 O O . SER B 1 50 ? -12.508 14.992 9.062 1 95.5 50 SER B O 1
ATOM 1126 N N . THR B 1 51 ? -12.641 16.141 7.164 1 95.5 51 THR B N 1
ATOM 1127 C CA . THR B 1 51 ? -12.102 15.094 6.309 1 95.5 51 THR B CA 1
ATOM 1128 C C . THR B 1 51 ? -10.625 14.859 6.613 1 95.5 51 THR B C 1
ATOM 1130 O O . THR B 1 51 ? -10.188 13.711 6.73 1 95.5 51 THR B O 1
ATOM 1133 N N . ILE B 1 52 ? -9.93 15.891 6.762 1 95.25 52 ILE B N 1
ATOM 1134 C CA . ILE B 1 52 ? -8.516 15.789 7.105 1 95.25 52 ILE B CA 1
ATOM 1135 C C . ILE B 1 52 ? -8.359 15.07 8.438 1 95.25 52 ILE B C 1
ATOM 1137 O O . ILE B 1 52 ? -7.527 14.164 8.57 1 95.25 52 ILE B O 1
ATOM 1141 N N . SER B 1 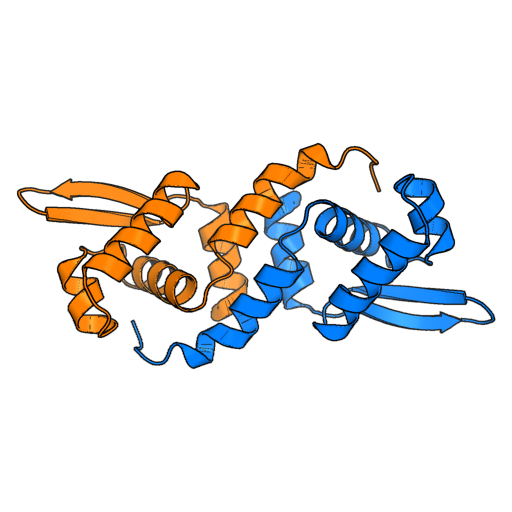53 ? -9.195 15.453 9.383 1 95.06 53 SER B N 1
ATOM 1142 C CA . SER B 1 53 ? -9.133 14.844 10.711 1 95.06 53 SER B CA 1
ATOM 1143 C C . SER B 1 53 ? -9.414 13.344 10.648 1 95.06 53 SER B C 1
ATOM 1145 O O . SER B 1 53 ? -8.773 12.555 11.344 1 95.06 53 SER B O 1
ATOM 1147 N N . GLN B 1 54 ? -10.328 13.023 9.844 1 97.06 54 GLN B N 1
ATOM 1148 C CA . GLN B 1 54 ? -10.656 11.609 9.672 1 97.06 54 GLN B CA 1
ATOM 1149 C C . GLN B 1 54 ? -9.484 10.828 9.094 1 97.06 54 GLN B C 1
ATOM 1151 O O . GLN B 1 54 ? -9.164 9.734 9.562 1 97.06 54 GLN B O 1
ATOM 1156 N N . HIS B 1 55 ? -8.883 11.367 8.062 1 97.69 55 HIS B N 1
ATOM 1157 C CA . HIS B 1 55 ? -7.719 10.727 7.469 1 97.69 55 HIS B CA 1
ATOM 1158 C C . HIS B 1 55 ? -6.578 10.609 8.477 1 97.69 55 HIS B C 1
ATOM 1160 O O . HIS B 1 55 ? -5.93 9.562 8.57 1 97.69 55 HIS B O 1
ATOM 1166 N N . LEU B 1 56 ? -6.359 11.672 9.195 1 97.38 56 LEU B N 1
ATOM 1167 C CA . LEU B 1 56 ? -5.297 11.672 10.195 1 97.38 56 LEU B CA 1
ATOM 1168 C C . LEU B 1 56 ? -5.566 10.625 11.273 1 97.38 56 LEU B C 1
ATOM 1170 O O . LEU B 1 56 ? -4.637 9.984 11.758 1 97.38 56 LEU B O 1
ATOM 1174 N N . GLN B 1 57 ? -6.793 10.539 11.664 1 97.5 57 GLN B N 1
ATOM 1175 C CA . GLN B 1 57 ? -7.16 9.516 12.641 1 97.5 57 GLN B CA 1
ATOM 1176 C C . GLN B 1 57 ? -6.816 8.117 12.133 1 97.5 57 GLN B C 1
ATOM 1178 O O . GLN B 1 57 ? -6.27 7.301 12.867 1 97.5 57 GLN B O 1
ATOM 1183 N N . ARG B 1 58 ? -7.141 7.82 10.953 1 98.19 58 ARG B N 1
ATOM 1184 C CA . ARG B 1 58 ? -6.832 6.531 10.344 1 98.19 58 ARG B CA 1
ATOM 1185 C C . ARG B 1 58 ? -5.328 6.305 10.266 1 98.19 58 ARG B C 1
ATOM 1187 O O . ARG B 1 58 ? -4.84 5.219 10.594 1 98.19 58 ARG B O 1
ATOM 1194 N N . LEU B 1 59 ? -4.637 7.293 9.852 1 98.44 59 LEU B N 1
ATOM 1195 C CA . LEU B 1 59 ? -3.184 7.215 9.734 1 98.44 59 LEU B CA 1
ATOM 1196 C C . LEU B 1 59 ? -2.539 7 11.102 1 98.44 59 LEU B C 1
ATOM 1198 O O . LEU B 1 59 ? -1.617 6.191 11.234 1 98.44 59 LEU B O 1
ATOM 1202 N N . ARG B 1 60 ? -3.068 7.699 12.07 1 97.5 60 ARG B N 1
ATOM 1203 C CA . ARG B 1 60 ? -2.547 7.57 13.43 1 97.5 60 ARG B CA 1
ATOM 1204 C C . ARG B 1 60 ? -2.842 6.184 13.992 1 97.5 60 ARG B C 1
ATOM 1206 O O . ARG B 1 60 ? -1.968 5.555 14.594 1 97.5 60 ARG B O 1
ATOM 1213 N N . SER B 1 61 ? -4.051 5.684 13.789 1 97.5 61 SER B N 1
ATOM 1214 C CA . SER B 1 61 ? -4.461 4.375 14.289 1 97.5 61 SER B CA 1
ATOM 1215 C C . SER B 1 61 ? -3.625 3.26 13.68 1 97.5 61 SER B C 1
ATOM 1217 O O . SER B 1 61 ? -3.381 2.234 14.32 1 97.5 61 SER B O 1
ATOM 1219 N N . ALA B 1 62 ? -3.166 3.494 12.5 1 97.31 62 ALA B N 1
ATOM 1220 C CA . ALA B 1 62 ? -2.357 2.504 11.789 1 97.31 62 ALA B CA 1
ATOM 1221 C C . ALA B 1 62 ? -0.881 2.646 12.148 1 97.31 62 ALA B C 1
ATOM 1223 O O . ALA B 1 62 ? -0.034 1.927 11.609 1 97.31 62 ALA B O 1
ATOM 1224 N N . GLY B 1 63 ? -0.574 3.586 12.984 1 97.25 63 GLY B N 1
ATOM 1225 C CA . GLY B 1 63 ? 0.799 3.787 13.414 1 97.25 63 GLY B CA 1
ATOM 1226 C C . GLY B 1 63 ? 1.659 4.477 12.375 1 97.25 63 GLY B C 1
ATOM 1227 O O . GLY B 1 63 ? 2.887 4.363 12.398 1 97.25 63 GLY B O 1
ATOM 1228 N N . ILE B 1 64 ? 1.113 5.203 11.492 1 98.19 64 ILE B N 1
ATOM 1229 C CA . ILE B 1 64 ? 1.821 5.836 10.391 1 98.19 64 ILE B CA 1
ATOM 1230 C C . ILE B 1 64 ? 2.279 7.234 10.805 1 98.19 64 ILE B C 1
ATOM 1232 O O . ILE B 1 64 ? 3.426 7.613 10.555 1 98.19 64 ILE B O 1
ATOM 1236 N N . VAL B 1 65 ? 1.396 7.969 11.461 1 98.25 65 VAL B N 1
ATOM 1237 C CA . VAL B 1 65 ? 1.74 9.305 11.938 1 98.25 65 VAL B CA 1
ATOM 1238 C C . VAL B 1 65 ? 1.541 9.383 13.445 1 98.25 65 VAL B C 1
ATOM 1240 O O . VAL B 1 65 ? 0.856 8.539 14.031 1 98.25 65 VAL B O 1
ATOM 1243 N N . GLU B 1 66 ? 2.172 10.305 13.992 1 97.94 66 GLU B N 1
ATOM 1244 C CA . GLU B 1 66 ? 1.974 10.641 15.398 1 97.94 66 GLU B CA 1
ATOM 1245 C C . GLU B 1 66 ? 1.633 12.117 15.578 1 97.94 66 GLU B C 1
ATOM 1247 O O . GLU B 1 66 ? 2.104 12.961 14.812 1 97.94 66 GLU B O 1
ATOM 1252 N N . GLY B 1 67 ? 0.722 12.344 16.469 1 96.12 67 GLY B N 1
ATOM 1253 C CA . GLY B 1 67 ? 0.33 13.703 16.828 1 96.12 67 GLY B CA 1
ATOM 1254 C C . GLY B 1 67 ? 0.803 14.125 18.203 1 96.12 67 GLY B C 1
ATOM 1255 O O . GLY B 1 67 ? 0.581 13.414 19.188 1 96.12 67 GLY B O 1
ATOM 1256 N N . ASN B 1 68 ? 1.58 15.203 18.234 1 94.12 68 ASN B N 1
ATOM 1257 C CA . ASN B 1 68 ? 2.037 15.766 19.5 1 94.12 68 ASN B CA 1
ATOM 1258 C C . ASN B 1 68 ? 1.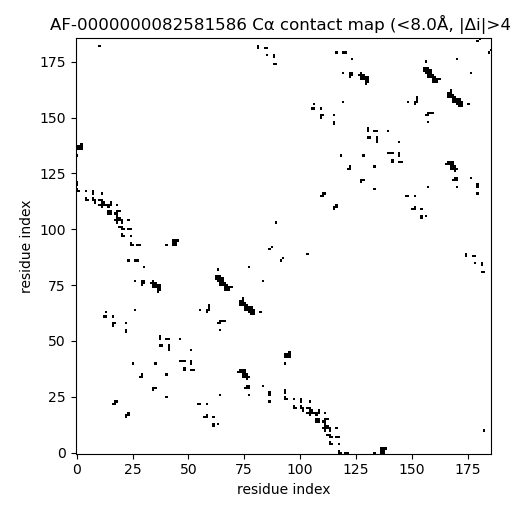41 17.125 19.766 1 94.12 68 ASN B C 1
ATOM 1260 O O . ASN B 1 68 ? 1.407 18 18.891 1 94.12 68 ASN B O 1
ATOM 1264 N N . ARG B 1 69 ? 0.899 17.203 20.984 1 91.69 69 ARG B N 1
ATOM 1265 C CA . ARG B 1 69 ? 0.236 18.453 21.328 1 91.69 69 ARG B CA 1
ATOM 1266 C C . ARG B 1 69 ? 1.254 19.562 21.578 1 91.69 69 ARG B C 1
ATOM 1268 O O . ARG B 1 69 ? 2.232 19.359 22.297 1 91.69 69 ARG B O 1
ATOM 1275 N N . ASN B 1 70 ? 1.145 20.562 20.844 1 85.81 70 ASN B N 1
ATOM 1276 C CA . ASN B 1 70 ? 1.921 21.781 21.031 1 85.81 70 ASN B CA 1
ATOM 1277 C C . ASN B 1 70 ? 1.021 22.969 21.328 1 85.81 70 ASN B C 1
ATOM 1279 O O . ASN B 1 70 ? 0.565 23.656 20.406 1 85.81 70 ASN B O 1
ATOM 1283 N N . GLY B 1 71 ? 0.946 23.359 22.562 1 88.56 71 GLY B N 1
ATOM 1284 C CA . GLY B 1 71 ? -0.018 24.391 22.906 1 88.56 71 GLY B CA 1
ATOM 1285 C C . GLY B 1 71 ? -1.453 23.984 22.641 1 88.56 71 GLY B C 1
ATOM 1286 O O . GLY B 1 71 ? -1.922 22.969 23.156 1 88.56 71 GLY B O 1
ATOM 1287 N N . LEU B 1 72 ? -2.166 24.734 21.766 1 87.06 72 LEU B N 1
ATOM 1288 C CA . LEU B 1 72 ? -3.57 24.5 21.453 1 87.06 72 LEU B CA 1
ATOM 1289 C C . LEU B 1 72 ? -3.713 23.688 20.172 1 87.06 72 LEU B C 1
ATOM 1291 O O . LEU B 1 72 ? -4.828 23.359 19.766 1 87.06 72 LEU B O 1
ATOM 1295 N N . GLU B 1 73 ? -2.551 23.359 19.625 1 88.44 73 GLU B N 1
ATOM 1296 C CA . GLU B 1 73 ? -2.625 22.656 18.344 1 88.44 73 GLU B CA 1
ATOM 1297 C C . GLU B 1 73 ? -1.877 21.328 18.422 1 88.44 73 GLU B C 1
ATOM 1299 O O . GLU B 1 73 ? -0.971 21.156 19.234 1 88.44 73 GLU B O 1
ATOM 1304 N N . ILE B 1 74 ? -2.35 20.422 17.594 1 94.5 74 ILE B N 1
ATOM 1305 C CA . ILE B 1 74 ? -1.656 19.141 17.453 1 94.5 74 ILE B CA 1
ATOM 1306 C C . ILE B 1 74 ? -0.736 19.172 16.25 1 94.5 74 ILE B C 1
ATOM 1308 O O . ILE B 1 74 ? -1.147 19.594 15.156 1 94.5 74 ILE B O 1
ATOM 1312 N N . TYR B 1 75 ? 0.547 18.797 16.531 1 95.69 75 TYR B N 1
ATOM 1313 C CA . TYR B 1 75 ? 1.547 18.734 15.477 1 95.69 75 TYR B CA 1
ATOM 1314 C C . TYR B 1 75 ? 1.805 17.297 15.047 1 95.69 75 TYR B C 1
ATOM 1316 O O . TYR B 1 75 ? 2.186 16.453 15.867 1 95.69 75 TYR B O 1
ATOM 1324 N N . TYR B 1 76 ? 1.596 17.047 13.68 1 97.5 76 TYR B N 1
ATOM 1325 C CA . TYR B 1 76 ? 1.691 15.688 13.18 1 97.5 76 TYR B CA 1
ATOM 1326 C C . TYR B 1 76 ? 3.018 15.461 12.461 1 97.5 76 TYR B C 1
ATOM 1328 O O . TYR B 1 76 ? 3.486 16.328 11.727 1 97.5 76 TYR B O 1
ATOM 1336 N N . THR B 1 77 ? 3.609 14.289 12.688 1 97.75 77 THR B N 1
ATOM 1337 C CA . THR B 1 77 ? 4.801 13.828 11.984 1 97.75 77 THR B CA 1
ATOM 1338 C C . THR B 1 77 ? 4.656 12.359 11.578 1 97.75 77 THR B C 1
ATOM 1340 O O . THR B 1 77 ? 3.836 11.633 12.141 1 97.75 77 THR B O 1
ATOM 1343 N N . VAL B 1 78 ? 5.406 12.031 10.547 1 97.94 78 VAL B N 1
ATOM 1344 C CA . VAL B 1 78 ? 5.445 10.625 10.164 1 97.94 78 VAL B CA 1
ATOM 1345 C C . VAL B 1 78 ? 6.383 9.859 11.094 1 97.94 78 VAL B C 1
ATOM 1347 O O . VAL B 1 78 ? 7.547 10.234 11.258 1 97.94 78 VAL B O 1
ATOM 1350 N N . SER B 1 79 ? 5.848 8.812 11.688 1 96.19 79 SER B N 1
ATOM 1351 C CA . SER B 1 79 ? 6.609 8.125 12.734 1 96.19 79 SER B CA 1
ATOM 1352 C C . SER B 1 79 ? 7.02 6.727 12.289 1 96.19 79 SER B C 1
ATOM 1354 O O . SER B 1 79 ? 7.867 6.094 12.922 1 96.19 79 SER B O 1
ATOM 1356 N N . ASN B 1 80 ? 6.539 6.207 11.297 1 96.5 80 ASN B N 1
ATOM 1357 C CA . ASN B 1 80 ? 6.812 4.855 10.82 1 96.5 80 ASN B CA 1
ATOM 1358 C C . ASN B 1 80 ? 7.918 4.844 9.773 1 96.5 80 ASN B C 1
ATOM 1360 O O . ASN B 1 80 ? 7.719 5.312 8.648 1 96.5 80 ASN B O 1
ATOM 1364 N N . GLU B 1 81 ? 9.031 4.246 10.109 1 95.62 81 GLU B N 1
ATOM 1365 C CA . GLU B 1 81 ? 10.203 4.254 9.234 1 95.62 81 GLU B CA 1
ATOM 1366 C C . GLU B 1 81 ? 9.93 3.502 7.938 1 95.62 81 GLU B C 1
ATOM 1368 O O . GLU B 1 81 ? 10.422 3.885 6.875 1 95.62 81 GL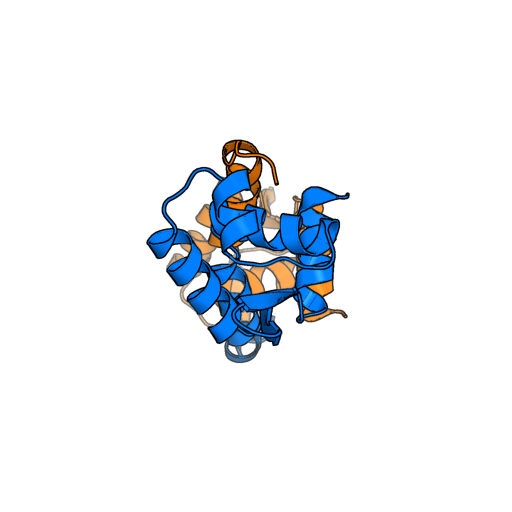U B O 1
ATOM 1373 N N . LYS B 1 82 ? 9.234 2.451 8.039 1 95.88 82 LYS B N 1
ATOM 1374 C CA . LYS B 1 82 ? 8.891 1.685 6.84 1 95.88 82 LYS B CA 1
ATOM 1375 C C . LYS B 1 82 ? 8.07 2.521 5.867 1 95.88 82 LYS B C 1
ATOM 1377 O O . LYS B 1 82 ? 8.312 2.504 4.66 1 95.88 82 LYS B O 1
ATOM 1382 N N . VAL B 1 83 ? 7.117 3.26 6.387 1 97.12 83 VAL B N 1
ATOM 1383 C CA . VAL B 1 83 ? 6.277 4.121 5.562 1 97.12 83 VAL B CA 1
ATOM 1384 C C . VAL B 1 83 ? 7.129 5.203 4.906 1 97.12 83 VAL B C 1
ATOM 1386 O O . VAL B 1 83 ? 6.941 5.523 3.732 1 97.12 83 VAL B O 1
ATOM 1389 N N . ILE B 1 84 ? 8.062 5.742 5.672 1 97.06 84 ILE B N 1
ATOM 1390 C CA . ILE B 1 84 ? 8.953 6.762 5.137 1 97.06 84 ILE B CA 1
ATOM 1391 C C . ILE B 1 84 ? 9.68 6.219 3.908 1 97.06 84 ILE B C 1
ATOM 1393 O O . ILE B 1 84 ? 9.727 6.879 2.867 1 97.06 84 ILE B O 1
ATOM 1397 N N . ARG 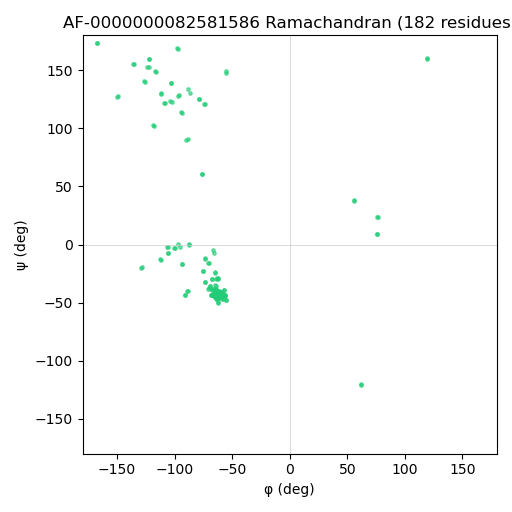B 1 85 ? 10.156 5.02 3.979 1 96 85 ARG B N 1
ATOM 1398 C CA . ARG B 1 85 ? 10.883 4.414 2.869 1 96 85 ARG B CA 1
ATOM 1399 C C . ARG B 1 85 ? 9.953 4.098 1.705 1 96 85 ARG B C 1
ATOM 1401 O O . ARG B 1 85 ? 10.312 4.285 0.543 1 96 85 ARG B O 1
ATOM 1408 N N . ILE B 1 86 ? 8.773 3.672 2 1 96.88 86 ILE B N 1
ATOM 1409 C CA . ILE B 1 86 ? 7.801 3.348 0.963 1 96.88 86 ILE B CA 1
ATOM 1410 C C . ILE B 1 86 ? 7.434 4.613 0.188 1 96.88 86 ILE B C 1
ATOM 1412 O O . ILE B 1 86 ? 7.395 4.602 -1.045 1 96.88 86 ILE B O 1
ATOM 1416 N N . ILE B 1 87 ? 7.219 5.699 0.929 1 96.62 87 ILE B N 1
ATOM 1417 C CA . ILE B 1 87 ? 6.859 6.965 0.297 1 96.62 87 ILE B CA 1
ATOM 1418 C C . ILE B 1 87 ? 8.016 7.449 -0.578 1 96.62 87 ILE B C 1
ATOM 1420 O O . ILE B 1 87 ? 7.797 7.953 -1.683 1 96.62 87 ILE B O 1
ATOM 1424 N N . LYS B 1 88 ? 9.156 7.258 -0.102 1 94.88 88 LYS B N 1
ATOM 1425 C CA . LYS B 1 88 ? 10.328 7.637 -0.889 1 94.88 88 LYS B CA 1
ATOM 1426 C C . LYS B 1 88 ? 10.398 6.84 -2.188 1 94.88 88 LYS B C 1
ATOM 1428 O O . LYS B 1 88 ? 10.727 7.387 -3.242 1 94.88 88 LYS B O 1
ATOM 1433 N N . GLU B 1 89 ? 10.141 5.566 -2.107 1 94.19 89 GLU B N 1
ATOM 1434 C CA . GLU B 1 89 ? 10.148 4.723 -3.299 1 94.19 89 GLU B CA 1
ATOM 1435 C C . GLU B 1 89 ? 9.047 5.129 -4.273 1 94.19 89 GLU B C 1
ATOM 1437 O O . GLU B 1 89 ? 9.234 5.062 -5.488 1 94.19 89 GLU B O 1
ATOM 1442 N N . LEU B 1 90 ? 7.914 5.551 -3.729 1 94.5 90 LEU B N 1
ATOM 1443 C CA . LEU B 1 90 ? 6.762 5.883 -4.559 1 94.5 90 LEU B CA 1
ATOM 1444 C C . LEU B 1 90 ? 6.98 7.207 -5.285 1 94.5 90 LEU B C 1
ATOM 1446 O O . LEU B 1 90 ? 6.566 7.363 -6.434 1 94.5 90 LEU B O 1
ATOM 1450 N N . PHE B 1 91 ? 7.719 8.125 -4.621 1 92.56 91 PHE B N 1
ATOM 1451 C CA . PHE B 1 91 ? 7.637 9.477 -5.168 1 92.56 91 PHE B CA 1
ATOM 1452 C C . PHE B 1 91 ? 9.031 10.047 -5.402 1 92.56 91 PHE B C 1
ATOM 1454 O O . PHE B 1 91 ? 9.18 11.062 -6.094 1 92.56 91 PHE B O 1
ATOM 1461 N N . ASP B 1 92 ? 10.047 9.586 -4.832 1 84.31 92 ASP B N 1
ATOM 1462 C CA . ASP B 1 92 ? 11.375 10.18 -4.938 1 84.31 92 ASP B CA 1
ATOM 1463 C C . ASP B 1 92 ? 12.281 9.336 -5.84 1 84.31 92 ASP B C 1
ATOM 1465 O O . ASP B 1 92 ? 13.43 9.711 -6.098 1 84.31 92 ASP B O 1
ATOM 1469 N N . ASN B 1 93 ? 11.836 8.188 -6.25 1 73.69 93 ASN B N 1
ATOM 1470 C CA . ASN B 1 93 ? 12.641 7.371 -7.145 1 73.69 93 ASN B CA 1
ATOM 1471 C C . ASN B 1 93 ? 11.984 7.223 -8.516 1 73.69 93 ASN B C 1
ATOM 1473 O O . ASN B 1 93 ? 10.766 7.312 -8.633 1 73.69 93 ASN B O 1
#

pLDDT: mean 93.11, std 6.72, range [60.38, 98.44]